Protein AF-A0A6F9DNT6-F1 (afdb_monomer)

InterPro domains:
  IPR001841 Zinc finger, RING-type [PF13923] (117-155)
  IPR001841 Zinc finger, RING-type [PS50089] (117-155)
  IPR001841 Zinc finger, RING-type [SM00184] (117-155)
  IPR013083 Zinc finger, RING/FYVE/PHD-type [G3DSA:3.30.40.10] (101-204)
  IPR017907 Zinc finger, RING-type, conserved site [PS00518] (133-142)

Foldseek 3Di:
DDPVLLVLLLVQQVVPADDAPDKDWAWLVRSVLSSVVSCCVVDPPDPDDDDSVNSVVSCVVSCVVVVWDWDDDPPIIITIHHDDDDDDDDDDDDDDDDDDDPPPDDDVVVCLVVQAAPQVRHGAFQWKAQQVPRDTHHQLRVVVVVVPDQADPPPRHRSDDPCSVVRIDGDPPSVVVNCVVPVVVVVVLVVVVVVVVVVCVVVVNPPPVPRPDGFDKAKAFEAEPADDDQFDHADTQPDRIDIDTQQDFLLNVQVVVQVRRVVVVDHADPQKGKFKAQPNHTDDRNDGNVNCVVVVSQPDDDPRYRYIYITMHGPVPD

Organism: NCBI:txid59560

Structure (mmCIF, N/CA/C/O backbone):
data_AF-A0A6F9DNT6-F1
#
_entry.id   AF-A0A6F9DNT6-F1
#
loop_
_atom_site.group_PDB
_atom_site.id
_atom_site.type_symbol
_atom_site.label_atom_id
_atom_site.label_alt_id
_atom_site.label_comp_id
_atom_site.label_asym_id
_atom_site.label_entity_id
_atom_site.label_seq_id
_atom_site.pdbx_PDB_ins_code
_atom_site.Cartn_x
_atom_site.Cartn_y
_atom_site.Cartn_z
_atom_site.occupancy
_atom_site.B_iso_or_equiv
_atom_site.auth_seq_id
_atom_site.auth_comp_id
_atom_site.auth_asym_id
_atom_site.auth_atom_id
_atom_site.pdbx_PDB_model_num
ATOM 1 N N . MET A 1 1 ? -18.305 -3.283 39.096 1.00 43.66 1 MET A N 1
ATOM 2 C CA . MET A 1 1 ? -17.933 -2.422 37.951 1.00 43.66 1 MET A CA 1
ATOM 3 C C . MET A 1 1 ? -18.583 -1.065 38.160 1.00 43.66 1 MET A C 1
ATOM 5 O O . MET A 1 1 ? -19.709 -1.038 38.643 1.00 43.66 1 MET A O 1
ATOM 9 N N . SER A 1 2 ? -17.823 0.021 38.002 1.00 52.28 2 SER A N 1
ATOM 10 C CA . SER A 1 2 ? -18.042 1.279 38.733 1.00 52.28 2 SER A CA 1
ATOM 11 C C . SER A 1 2 ? -19.284 2.051 38.277 1.00 52.28 2 SER A C 1
ATOM 13 O O . SER A 1 2 ? -19.563 2.147 37.083 1.00 52.28 2 SER A O 1
ATOM 15 N N . SER A 1 3 ? -20.004 2.655 39.231 1.00 57.50 3 SER A N 1
ATOM 16 C CA . SER A 1 3 ? -21.119 3.574 38.945 1.00 57.50 3 SER A CA 1
ATOM 17 C C . SER A 1 3 ? -20.703 4.724 38.021 1.00 57.50 3 SER A C 1
ATOM 19 O O . SER A 1 3 ? -21.526 5.218 37.264 1.00 57.50 3 SER A O 1
ATOM 21 N N . ALA A 1 4 ? -19.411 5.072 38.009 1.00 60.56 4 ALA A N 1
ATOM 22 C CA . ALA A 1 4 ? -18.831 6.097 37.153 1.00 60.56 4 ALA A CA 1
ATOM 23 C C . ALA A 1 4 ? -19.026 5.838 35.647 1.00 60.56 4 ALA A C 1
ATOM 25 O O . ALA A 1 4 ? -19.264 6.786 34.909 1.00 60.56 4 ALA A O 1
ATOM 26 N N . VAL A 1 5 ? -18.962 4.582 35.178 1.00 59.31 5 VAL A N 1
ATOM 27 C CA . VAL A 1 5 ? -19.126 4.270 33.740 1.00 59.31 5 VAL A CA 1
ATOM 28 C C . VAL A 1 5 ? -20.582 4.435 33.299 1.00 59.31 5 VAL A C 1
ATOM 30 O O . VAL A 1 5 ? -20.836 4.945 32.211 1.00 59.31 5 VAL A O 1
ATOM 33 N N . LEU A 1 6 ? -21.536 4.072 34.165 1.00 58.97 6 LEU A N 1
ATOM 34 C CA . LEU A 1 6 ? -22.967 4.277 33.919 1.00 58.97 6 LEU A CA 1
ATOM 35 C C . LEU A 1 6 ? -23.311 5.769 33.843 1.00 58.97 6 LEU A C 1
ATOM 37 O O . LEU A 1 6 ? -24.008 6.181 32.920 1.00 58.97 6 LEU A O 1
ATOM 41 N N . THR A 1 7 ? -22.763 6.580 34.753 1.00 64.81 7 THR A N 1
ATOM 42 C CA . THR A 1 7 ? -22.951 8.038 34.729 1.00 64.81 7 THR A CA 1
ATOM 43 C C . THR A 1 7 ? -22.361 8.658 33.459 1.00 64.81 7 THR A C 1
ATOM 45 O O . THR A 1 7 ? -23.005 9.501 32.841 1.00 64.81 7 THR A O 1
ATOM 48 N N . SER A 1 8 ? -21.184 8.202 33.010 1.00 69.88 8 SER A N 1
ATOM 49 C CA . SER A 1 8 ? -20.583 8.672 31.754 1.00 69.88 8 SER A CA 1
ATOM 50 C C . SER A 1 8 ? -21.381 8.264 30.513 1.00 69.88 8 SER A C 1
ATOM 52 O O . SER A 1 8 ? -21.436 9.041 29.564 1.00 69.88 8 SER A O 1
ATOM 54 N N . LEU A 1 9 ? -22.003 7.078 30.500 1.00 71.81 9 LEU A N 1
ATOM 55 C CA . LEU A 1 9 ? -22.843 6.623 29.385 1.00 71.81 9 LEU A CA 1
ATOM 56 C C . LEU A 1 9 ? -24.143 7.420 29.289 1.00 71.81 9 LEU A C 1
ATOM 58 O O . LEU A 1 9 ? -24.531 7.828 28.199 1.00 71.81 9 LEU A O 1
ATOM 62 N N . GLU A 1 10 ? -24.793 7.683 30.418 1.00 73.06 10 GLU A N 1
ATOM 63 C CA . GLU A 1 10 ? -25.983 8.532 30.463 1.00 73.06 10 GLU A CA 1
ATOM 64 C C . GLU A 1 10 ? -25.667 9.965 30.002 1.00 73.06 10 GLU A C 1
ATOM 66 O O . GLU A 1 10 ? -26.406 10.553 29.214 1.00 73.06 10 GLU A O 1
ATOM 71 N N . GLU A 1 11 ? -24.534 10.515 30.444 1.00 72.38 11 GLU A N 1
ATOM 72 C CA . GLU A 1 11 ? -24.074 11.846 30.049 1.00 72.38 11 GLU A CA 1
ATOM 73 C C . GLU A 1 11 ? -23.711 11.921 28.557 1.00 72.38 11 GLU A C 1
ATOM 75 O O . GLU A 1 11 ? -24.075 12.881 27.875 1.00 72.38 11 GLU A O 1
ATOM 80 N N . PHE A 1 12 ? -23.060 10.878 28.032 1.00 76.50 12 PHE A N 1
ATOM 81 C CA . PHE A 1 12 ? -22.806 10.723 26.604 1.00 76.50 12 PHE A CA 1
ATOM 82 C C . PHE A 1 12 ? -24.107 10.697 25.809 1.00 76.50 12 PHE A C 1
ATOM 84 O O . PHE A 1 12 ? -24.250 11.481 24.883 1.00 76.50 12 PHE A O 1
ATOM 91 N N . LEU A 1 13 ? -25.073 9.852 26.176 1.00 69.88 13 LEU A N 1
ATOM 92 C CA . LEU A 1 13 ? -26.331 9.720 25.434 1.00 69.88 13 LEU A CA 1
ATOM 93 C C . LEU A 1 13 ? -27.164 11.009 25.465 1.00 69.88 13 LEU A C 1
ATOM 95 O O . LEU A 1 13 ? -27.845 11.311 24.491 1.00 69.88 13 LEU A O 1
ATOM 99 N N . LYS A 1 14 ? -27.067 11.805 26.539 1.00 67.94 14 LYS A N 1
ATOM 100 C CA . LYS A 1 14 ? -27.687 13.140 26.615 1.00 67.94 14 LYS A CA 1
ATOM 101 C C . LYS A 1 14 ? -26.998 14.182 25.725 1.00 67.94 14 LYS A C 1
ATOM 103 O O . LYS A 1 14 ? -27.659 15.116 25.283 1.00 67.94 14 LYS A O 1
ATOM 108 N N . ARG A 1 15 ? -25.687 14.058 25.474 1.00 64.62 15 ARG A N 1
ATOM 109 C CA . ARG A 1 15 ? -24.915 14.979 24.609 1.00 64.62 15 ARG A CA 1
ATOM 110 C C . ARG A 1 15 ? -24.855 14.546 23.150 1.00 64.62 15 ARG A C 1
ATOM 112 O O . ARG A 1 15 ? -24.756 15.396 22.269 1.00 64.62 15 ARG A O 1
ATOM 119 N N . TYR A 1 16 ? -24.900 13.245 22.897 1.00 62.41 16 TYR A N 1
ATOM 120 C CA . TYR A 1 16 ? -24.825 12.635 21.579 1.00 62.41 16 TYR A CA 1
ATOM 121 C C . TYR A 1 16 ? -26.161 12.822 20.852 1.00 62.41 16 TYR A C 1
ATOM 123 O O . TYR A 1 16 ? -27.006 11.933 20.804 1.00 62.41 16 TYR A O 1
ATOM 131 N N . THR A 1 17 ? -26.365 14.032 20.332 1.00 54.97 17 THR A N 1
ATOM 132 C CA . THR A 1 17 ? -27.560 14.449 19.587 1.00 54.97 17 THR A CA 1
ATOM 133 C C . THR A 1 17 ? -27.149 15.088 18.257 1.00 54.97 17 THR A C 1
ATOM 135 O O . THR A 1 17 ? -26.074 15.678 18.146 1.00 54.97 17 THR A O 1
ATOM 138 N N . ILE A 1 18 ? -27.973 14.899 17.223 1.00 50.47 18 ILE A N 1
ATOM 139 C CA . ILE A 1 18 ? -27.768 15.391 15.846 1.00 50.47 18 ILE A CA 1
ATOM 140 C C . ILE A 1 18 ? -28.653 16.637 15.630 1.00 50.47 18 ILE A C 1
ATOM 142 O O . ILE A 1 18 ? -29.694 16.733 16.284 1.00 50.47 18 ILE A O 1
ATOM 146 N N . PRO A 1 19 ? -28.274 17.588 14.748 1.00 42.50 19 PRO A N 1
ATOM 147 C CA . PRO A 1 19 ? -29.109 18.727 14.341 1.00 42.50 19 PRO A CA 1
ATOM 148 C C . PRO A 1 19 ? -30.571 18.378 13.983 1.00 42.50 19 PRO A C 1
ATOM 150 O O . PRO A 1 19 ? -30.852 17.310 13.443 1.00 42.50 19 PRO A O 1
ATOM 153 N N . SER A 1 20 ? -31.481 19.321 14.279 1.00 43.81 20 SER A N 1
ATOM 154 C CA . SER A 1 20 ? -32.939 19.168 14.493 1.00 43.81 20 SER A CA 1
ATOM 155 C C . SER A 1 20 ? -33.786 18.603 13.354 1.00 43.81 20 SER A C 1
ATOM 157 O O . SER A 1 20 ? -34.957 18.300 13.575 1.00 43.81 20 SER A O 1
ATOM 159 N N . ASP A 1 21 ? -33.235 18.470 12.154 1.00 48.41 21 ASP A N 1
ATOM 160 C CA . ASP A 1 21 ? -34.036 18.217 10.954 1.00 48.41 21 ASP A CA 1
ATOM 161 C C . ASP A 1 21 ? -34.019 16.740 10.537 1.00 48.41 21 ASP A C 1
ATOM 163 O O . ASP A 1 21 ? -34.680 16.350 9.573 1.00 48.41 21 ASP A O 1
ATOM 167 N N . GLU A 1 22 ? -33.286 15.893 11.269 1.00 48.12 22 GLU A N 1
ATOM 168 C CA . GLU A 1 22 ? -33.096 14.493 10.910 1.00 48.12 22 GLU A CA 1
ATOM 169 C C . GLU A 1 22 ? -33.283 13.533 12.083 1.00 48.12 22 GLU A C 1
ATOM 171 O O . GLU A 1 22 ? -32.553 13.538 13.073 1.00 48.12 22 GLU A O 1
ATOM 176 N N . VAL A 1 23 ? -34.222 12.608 11.902 1.00 50.38 23 VAL A N 1
ATOM 177 C CA . VAL A 1 23 ? -34.379 11.440 12.765 1.00 50.38 23 VAL A CA 1
ATOM 178 C C . VAL A 1 23 ? -33.401 10.364 12.310 1.00 50.38 23 VAL A C 1
ATOM 180 O O . VAL A 1 23 ? -33.562 9.798 11.225 1.00 50.38 23 VAL A O 1
ATOM 183 N N . ARG A 1 24 ? -32.390 10.048 13.127 1.00 56.94 24 ARG A N 1
ATOM 184 C CA . ARG A 1 24 ? -31.424 8.982 12.815 1.00 56.94 24 ARG A CA 1
ATOM 185 C C . ARG A 1 24 ? -31.459 7.848 13.831 1.00 56.94 24 ARG A C 1
ATOM 187 O O . ARG A 1 24 ? -31.571 8.049 15.036 1.00 56.94 24 ARG A O 1
ATOM 194 N N . PHE A 1 25 ? -31.331 6.637 13.299 1.00 59.50 25 PHE A N 1
ATOM 195 C CA . PHE A 1 25 ? -31.357 5.381 14.036 1.00 59.50 25 PHE A CA 1
ATOM 196 C C . PHE A 1 25 ? -29.954 4.774 14.070 1.00 59.50 25 PHE A C 1
ATOM 198 O O . PHE A 1 25 ? -29.386 4.462 13.024 1.00 59.50 25 PHE A O 1
ATOM 205 N N . PHE A 1 26 ? -29.406 4.541 15.261 1.00 63.75 26 PHE A N 1
ATOM 206 C CA . PHE A 1 26 ? -28.055 3.995 15.419 1.00 63.75 26 PHE A CA 1
ATOM 207 C C . PHE A 1 26 ? -28.061 2.570 15.941 1.00 63.75 26 PHE A C 1
ATOM 209 O O . PHE A 1 26 ? -28.792 2.247 16.874 1.00 63.75 26 PHE A O 1
ATOM 216 N N . SER A 1 27 ? -27.208 1.713 15.377 1.00 64.62 27 SER A N 1
ATOM 217 C CA . SER A 1 27 ? -27.006 0.363 15.910 1.00 64.62 27 SER A CA 1
ATOM 218 C C . SER A 1 27 ? -26.118 0.376 17.161 1.00 64.62 27 SER A C 1
ATOM 220 O O . SER A 1 27 ? -25.324 1.294 17.371 1.00 64.62 27 SER A O 1
ATOM 222 N N . ARG A 1 28 ? -26.187 -0.694 17.964 1.00 65.12 28 ARG A N 1
ATOM 223 C CA . ARG A 1 28 ? -25.373 -0.873 19.186 1.00 65.12 28 ARG A CA 1
ATOM 224 C C . ARG A 1 28 ? -23.876 -0.632 18.958 1.00 65.12 28 ARG A C 1
ATOM 226 O O . ARG A 1 28 ? -23.227 0.004 19.778 1.00 65.12 28 ARG A O 1
ATOM 233 N N . SER A 1 29 ? -23.334 -1.101 17.835 1.00 52.78 29 SER A N 1
ATOM 234 C CA . SER A 1 29 ? -21.919 -0.925 17.487 1.00 52.78 29 SER A CA 1
ATOM 235 C C . SER A 1 29 ? -21.551 0.533 17.208 1.00 52.78 29 SER A C 1
ATOM 237 O O . SER A 1 29 ? -20.475 0.959 17.610 1.00 52.78 29 SER A O 1
ATOM 239 N N . HIS A 1 30 ? -22.442 1.315 16.589 1.00 58.84 30 HIS A N 1
ATOM 240 C CA . HIS A 1 30 ? -22.208 2.747 16.361 1.00 58.84 30 HIS A CA 1
ATOM 241 C C . HIS A 1 30 ? -22.145 3.513 17.681 1.00 58.84 30 HIS A C 1
ATOM 243 O O . HIS A 1 30 ? -21.205 4.269 17.912 1.00 58.84 30 HIS A O 1
ATOM 249 N N . ILE A 1 31 ? -23.107 3.254 18.569 1.00 66.25 31 ILE A N 1
ATOM 250 C CA . ILE A 1 31 ? -23.174 3.899 19.883 1.00 66.25 31 ILE A CA 1
ATOM 251 C C . ILE A 1 31 ? -21.955 3.497 20.724 1.00 66.25 31 ILE A C 1
ATOM 253 O O . ILE A 1 31 ? -21.391 4.337 21.413 1.00 66.25 31 ILE A O 1
ATOM 257 N N . PHE A 1 32 ? -21.484 2.249 20.614 1.00 61.47 32 PHE A N 1
ATOM 258 C CA . PHE A 1 32 ? -20.264 1.799 21.291 1.00 61.47 32 PHE A CA 1
ATOM 259 C C . PHE A 1 32 ? -19.018 2.553 20.826 1.00 61.47 32 PHE A C 1
ATOM 261 O O . PHE A 1 32 ? -18.237 3.018 21.653 1.00 61.47 32 PHE A O 1
ATOM 268 N N . ILE A 1 33 ? -18.834 2.689 19.510 1.00 60.72 33 ILE A N 1
ATOM 269 C CA . ILE A 1 33 ? -17.686 3.397 18.927 1.00 60.72 33 ILE A CA 1
ATOM 270 C C . ILE A 1 33 ? -17.705 4.868 19.354 1.00 60.72 33 ILE A C 1
ATOM 272 O O . ILE A 1 33 ? -16.699 5.381 19.841 1.00 60.72 33 ILE A O 1
ATOM 276 N N . ALA A 1 34 ? -18.861 5.520 19.240 1.00 59.53 34 ALA A N 1
ATOM 277 C CA . ALA A 1 34 ? -19.024 6.914 19.628 1.00 59.53 34 ALA A CA 1
ATOM 278 C C . ALA A 1 34 ? -18.835 7.133 21.139 1.00 59.53 34 ALA A C 1
ATOM 280 O O . ALA A 1 34 ? -18.174 8.086 21.546 1.00 59.53 34 ALA A O 1
ATOM 281 N N . PHE A 1 35 ? -19.327 6.214 21.975 1.00 68.69 35 PHE A N 1
ATOM 282 C CA . PHE A 1 35 ? -19.128 6.283 23.420 1.00 68.69 35 PHE A CA 1
ATOM 283 C C . PHE A 1 35 ? -17.655 6.121 23.809 1.00 68.69 35 PHE A C 1
ATOM 285 O O . PHE A 1 35 ? -17.163 6.809 24.703 1.00 68.69 35 PHE A O 1
ATOM 292 N N . ARG A 1 36 ? -16.916 5.243 23.120 1.00 66.19 36 ARG A N 1
ATOM 293 C CA . ARG A 1 36 ? -15.475 5.091 23.355 1.00 66.19 36 ARG A CA 1
ATOM 294 C C . ARG A 1 36 ? -14.688 6.343 22.984 1.00 66.19 36 ARG A C 1
ATOM 296 O O . ARG A 1 36 ? -13.788 6.695 23.738 1.00 66.19 36 ARG A O 1
ATOM 303 N N . ALA A 1 37 ? -15.049 7.011 21.889 1.00 59.44 37 ALA A N 1
ATOM 304 C CA . ALA A 1 37 ? -14.459 8.296 21.512 1.00 59.44 37 ALA A CA 1
ATOM 305 C C . ALA A 1 37 ? -14.764 9.396 22.551 1.00 59.44 37 ALA A C 1
ATOM 307 O O . ALA A 1 37 ? -13.880 10.148 22.948 1.00 59.44 37 ALA A O 1
ATOM 308 N N . TYR A 1 38 ? -15.990 9.434 23.081 1.00 67.00 38 TYR A N 1
ATOM 309 C CA . TYR A 1 38 ? -16.352 10.356 24.163 1.00 67.00 38 TYR A CA 1
ATOM 310 C C . TYR A 1 38 ? -15.533 10.120 25.440 1.00 67.00 38 TYR A C 1
ATOM 312 O O . TYR A 1 38 ? -15.050 11.064 26.061 1.00 67.00 38 TYR A O 1
ATOM 320 N N . LEU A 1 39 ? -15.340 8.858 25.836 1.00 64.44 39 LEU A N 1
ATOM 321 C CA . LEU A 1 39 ? -14.555 8.531 27.028 1.00 64.44 39 LEU A CA 1
ATOM 322 C C . LEU A 1 39 ? -13.085 8.948 26.901 1.00 64.44 39 LEU A C 1
ATOM 324 O O . LEU A 1 39 ? -12.498 9.359 27.901 1.00 64.44 39 LEU A O 1
ATOM 328 N N . THR A 1 40 ? -12.501 8.866 25.700 1.00 63.12 40 THR A N 1
ATOM 329 C CA . THR A 1 40 ? -11.125 9.327 25.462 1.00 63.12 40 THR A CA 1
ATOM 330 C C . THR A 1 40 ? -10.980 10.844 25.569 1.00 63.12 40 THR A C 1
ATOM 332 O O . THR A 1 40 ? -9.949 11.299 26.056 1.00 63.12 40 THR A O 1
ATOM 335 N N . ASP A 1 41 ? -12.014 11.607 25.205 1.00 60.09 41 ASP A N 1
ATOM 336 C CA . ASP A 1 41 ? -12.003 13.073 25.298 1.00 60.09 41 ASP A CA 1
ATOM 337 C C . ASP A 1 41 ? -12.262 13.582 26.722 1.00 60.09 41 ASP A C 1
ATOM 339 O O . ASP A 1 41 ? -11.640 14.545 27.167 1.00 60.09 41 ASP A O 1
ATOM 343 N N . VAL A 1 42 ? -13.169 12.942 27.468 1.00 60.97 42 VAL A N 1
ATOM 344 C CA . VAL A 1 42 ? -13.558 13.400 28.817 1.00 60.97 42 VAL A CA 1
ATOM 345 C C . VAL A 1 42 ? -12.576 12.939 29.897 1.00 60.97 42 VAL A C 1
ATOM 347 O O . VAL A 1 42 ? -12.449 13.586 30.938 1.00 60.97 42 VAL A O 1
ATOM 350 N N . LYS A 1 43 ? -11.867 11.828 29.672 1.00 63.19 43 LYS A N 1
ATOM 351 C CA . LYS A 1 43 ? -10.900 11.258 30.620 1.00 63.19 43 LYS A CA 1
ATOM 352 C C . LYS A 1 43 ? -9.560 10.971 29.942 1.00 63.19 43 LYS A C 1
ATOM 354 O O . LYS A 1 43 ? -9.155 9.805 29.846 1.00 63.19 43 LYS A O 1
ATOM 359 N N . PRO A 1 44 ? -8.844 12.012 29.488 1.00 47.97 44 PRO A N 1
ATOM 360 C CA . PRO A 1 44 ? -7.498 11.826 28.977 1.00 47.97 44 PRO A CA 1
ATOM 361 C C . PRO A 1 44 ? -6.649 11.161 30.072 1.00 47.97 44 PRO A C 1
ATOM 363 O O . PRO A 1 44 ? -6.654 11.593 31.222 1.00 47.97 44 PRO A O 1
ATOM 366 N N . HIS A 1 45 ? -5.948 10.083 29.708 1.00 44.12 45 HIS A N 1
ATOM 367 C CA . HIS A 1 45 ? -5.041 9.279 30.551 1.00 44.12 45 HIS A CA 1
ATOM 368 C C . HIS A 1 45 ? -5.642 8.151 31.416 1.00 44.12 45 HIS A C 1
ATOM 370 O O . HIS A 1 45 ? -4.869 7.386 31.996 1.00 44.12 45 HIS A O 1
ATOM 376 N N . GLU A 1 46 ? -6.963 7.953 31.462 1.00 47.19 46 GLU A N 1
ATOM 377 C CA . GLU A 1 46 ? -7.562 6.789 32.138 1.00 47.19 46 GLU A CA 1
ATOM 378 C C . GLU A 1 46 ? -7.882 5.688 31.106 1.00 47.19 46 GLU A C 1
ATOM 380 O O . GLU A 1 46 ? -8.685 5.888 30.196 1.00 47.19 46 GLU A O 1
ATOM 385 N N . ILE A 1 47 ? -7.255 4.505 31.210 1.00 47.09 47 ILE A N 1
ATOM 386 C CA . ILE A 1 47 ? -7.559 3.375 30.310 1.00 47.09 47 ILE A CA 1
ATOM 387 C C . ILE A 1 47 ? -8.906 2.768 30.723 1.00 47.09 47 ILE A C 1
ATOM 389 O O . ILE A 1 47 ? -8.972 1.783 31.461 1.00 47.09 47 ILE A O 1
ATOM 393 N N . VAL A 1 48 ? -10.001 3.348 30.233 1.00 50.50 48 VAL A N 1
ATOM 394 C CA . VAL A 1 48 ? -11.342 2.791 30.428 1.00 50.50 48 VAL A CA 1
ATOM 395 C C . VAL A 1 48 ? -11.533 1.635 29.444 1.00 50.50 48 VAL A C 1
ATOM 397 O O . VAL A 1 48 ? -11.875 1.822 28.276 1.00 50.50 48 VAL A O 1
ATOM 400 N N . THR A 1 49 ? -11.267 0.413 29.908 1.00 51.06 49 THR A N 1
ATOM 401 C CA . THR A 1 49 ? -11.610 -0.806 29.165 1.00 51.06 49 THR A CA 1
ATOM 402 C C . THR A 1 49 ? -13.035 -1.225 29.511 1.00 51.06 49 THR A C 1
ATOM 404 O O . THR A 1 49 ? -13.360 -1.499 30.663 1.00 51.06 49 THR A O 1
ATOM 407 N N . MET A 1 50 ? -13.902 -1.257 28.503 1.00 61.38 50 MET A N 1
ATOM 408 C CA . MET A 1 50 ? -15.208 -1.900 28.587 1.00 61.38 50 MET A CA 1
ATOM 409 C C . MET A 1 50 ? -15.385 -2.758 27.342 1.00 61.38 50 MET A C 1
ATOM 411 O O . MET A 1 50 ? -15.167 -2.292 26.221 1.00 61.38 50 MET A O 1
ATOM 415 N N . ASP A 1 51 ? -15.726 -4.023 27.547 1.00 62.97 51 ASP A N 1
ATOM 416 C CA . ASP A 1 51 ? -16.024 -4.950 26.468 1.00 62.97 51 ASP A CA 1
ATOM 417 C C . ASP A 1 51 ? -17.422 -4.683 25.881 1.00 62.97 51 ASP A C 1
ATOM 419 O O . ASP A 1 51 ? -18.286 -4.041 26.488 1.00 62.97 51 ASP A O 1
ATOM 423 N N . PHE A 1 52 ? -17.634 -5.154 24.654 1.00 56.91 52 PHE A N 1
ATOM 424 C CA . PHE A 1 52 ? -18.855 -4.890 23.893 1.00 56.91 52 PHE A CA 1
ATOM 425 C C . PHE A 1 52 ? -20.110 -5.523 24.520 1.00 56.91 52 PHE A C 1
ATOM 427 O O . PHE A 1 52 ? -21.220 -5.008 24.353 1.00 56.91 52 PHE A O 1
ATOM 434 N N . GLU A 1 53 ? -19.952 -6.627 25.249 1.00 67.25 53 GLU A N 1
ATOM 435 C CA . GLU A 1 53 ? -21.051 -7.380 25.851 1.00 67.25 53 GLU A CA 1
ATOM 436 C C . GLU A 1 53 ? -21.569 -6.662 27.106 1.00 67.25 53 GLU A C 1
ATOM 438 O O . GLU A 1 53 ? -22.767 -6.380 27.220 1.00 67.25 53 GLU A O 1
ATOM 443 N N . THR A 1 54 ? -20.649 -6.215 27.965 1.00 68.50 54 THR A N 1
ATOM 444 C CA . THR A 1 54 ? -20.921 -5.347 29.116 1.00 68.50 54 THR A CA 1
ATOM 445 C C . THR A 1 54 ? -21.542 -4.018 28.683 1.00 68.50 54 THR A C 1
ATOM 447 O O . THR A 1 54 ? -22.543 -3.590 29.263 1.00 68.50 54 THR A O 1
ATOM 450 N N . PHE A 1 55 ? -21.019 -3.386 27.625 1.00 74.31 55 PHE A N 1
ATOM 451 C CA . PHE A 1 55 ? -21.610 -2.165 27.068 1.00 74.31 55 PHE A CA 1
ATOM 452 C C . PHE A 1 55 ? -23.043 -2.386 26.578 1.00 74.31 55 PHE A C 1
ATOM 454 O O . PHE A 1 55 ? -23.918 -1.562 26.830 1.00 74.31 55 PHE A O 1
ATOM 461 N N . THR A 1 56 ? -23.302 -3.505 25.898 1.00 70.38 56 THR A N 1
ATOM 462 C CA . THR A 1 56 ? -24.631 -3.814 25.357 1.00 70.38 56 THR A CA 1
ATOM 463 C C . THR A 1 56 ? -25.678 -3.912 26.468 1.00 70.38 56 THR A C 1
ATOM 465 O O . THR A 1 56 ? -26.779 -3.380 26.322 1.00 70.38 56 THR A O 1
ATOM 468 N N . LEU A 1 57 ? -25.337 -4.552 27.590 1.00 77.19 57 LEU A N 1
ATOM 469 C CA . LEU A 1 57 ? -26.222 -4.646 28.754 1.00 77.19 57 LEU A CA 1
ATOM 470 C C . LEU A 1 57 ? -26.507 -3.269 29.368 1.00 77.19 57 LEU A C 1
ATOM 472 O O . LEU A 1 57 ? -27.655 -2.966 29.694 1.00 77.19 57 LEU A O 1
ATOM 476 N N . GLN A 1 58 ? -25.482 -2.422 29.491 1.00 79.12 58 GLN A N 1
ATOM 477 C CA . GLN A 1 58 ? -25.627 -1.077 30.054 1.00 79.12 58 GLN A CA 1
ATOM 478 C C . GLN A 1 58 ? -26.415 -0.138 29.141 1.00 79.12 58 GLN A C 1
ATOM 480 O O . GLN A 1 58 ? -27.284 0.580 29.624 1.00 79.12 58 GLN A O 1
ATOM 485 N N . LEU A 1 59 ? -26.166 -0.177 27.831 1.00 79.75 59 LEU A N 1
ATOM 486 C CA . LEU A 1 59 ? -26.881 0.638 26.854 1.00 79.75 59 LEU A CA 1
ATOM 487 C C . LEU A 1 59 ? -28.380 0.332 26.858 1.00 79.75 59 LEU A C 1
ATOM 489 O O . LEU A 1 59 ? -29.176 1.262 26.855 1.00 79.75 59 LEU A O 1
ATOM 493 N N . ASN A 1 60 ? -28.771 -0.946 26.901 1.00 80.50 60 ASN A N 1
ATOM 494 C CA . ASN A 1 60 ? -30.189 -1.310 26.963 1.00 80.50 60 ASN A CA 1
ATOM 495 C C . ASN A 1 60 ? -30.848 -0.764 28.237 1.00 80.50 60 ASN A C 1
ATOM 497 O O . ASN A 1 60 ? -31.928 -0.192 28.159 1.00 80.50 60 ASN A O 1
ATOM 501 N N . LYS A 1 61 ? -30.166 -0.874 29.385 1.00 81.56 61 LYS A N 1
ATOM 502 C CA . LYS A 1 61 ? -30.666 -0.361 30.665 1.00 81.56 61 LYS A CA 1
ATOM 503 C C . LYS A 1 61 ? -30.833 1.164 30.654 1.00 81.56 61 LYS A C 1
ATOM 505 O O . LYS A 1 61 ? -31.893 1.666 30.995 1.00 81.56 61 LYS A O 1
ATOM 510 N N . VAL A 1 62 ? -29.810 1.900 30.213 1.00 78.69 62 VAL A N 1
ATOM 511 C CA . VAL A 1 62 ? -29.849 3.373 30.164 1.00 78.69 62 VAL A CA 1
ATOM 512 C C . VAL A 1 62 ? -30.840 3.873 29.104 1.00 78.69 62 VAL A C 1
ATOM 514 O O . VAL A 1 62 ? -31.482 4.898 29.303 1.00 78.69 62 VAL A O 1
ATOM 517 N N . ALA A 1 63 ? -31.010 3.151 27.994 1.00 76.31 63 ALA A N 1
ATOM 518 C CA . ALA A 1 63 ? -32.011 3.481 26.981 1.00 76.31 63 ALA A CA 1
ATOM 519 C C . ALA A 1 63 ? -33.451 3.287 27.484 1.00 76.31 63 ALA A C 1
ATOM 521 O O . ALA A 1 63 ? -34.313 4.092 27.136 1.00 76.31 63 ALA A O 1
ATOM 522 N N . GLU A 1 64 ? -33.706 2.259 28.303 1.00 79.25 64 GLU A N 1
ATOM 523 C CA . GLU A 1 64 ? -34.988 2.074 28.999 1.00 79.25 64 GLU A CA 1
ATOM 524 C C . GLU A 1 64 ? -35.240 3.207 30.004 1.00 79.25 64 GLU A C 1
ATOM 526 O O . GLU A 1 64 ? -36.318 3.803 29.986 1.00 79.25 64 GLU A O 1
ATOM 531 N N . ASP A 1 65 ? -34.232 3.563 30.809 1.00 78.56 65 ASP A N 1
ATOM 532 C CA . ASP A 1 65 ? -34.320 4.644 31.801 1.00 78.56 65 ASP A CA 1
ATOM 533 C C . ASP A 1 65 ? -34.559 6.024 31.144 1.00 78.56 65 ASP A C 1
ATOM 535 O O . ASP A 1 65 ? -35.311 6.846 31.672 1.00 78.56 65 ASP A O 1
ATOM 539 N N . LEU A 1 66 ? -33.963 6.276 29.970 1.00 73.75 66 LEU A N 1
ATOM 540 C CA . LEU A 1 66 ? -34.124 7.513 29.187 1.00 73.75 66 LEU A CA 1
ATOM 541 C C . LEU A 1 66 ? -35.316 7.492 28.212 1.00 73.75 66 LEU A C 1
ATOM 543 O O . LEU A 1 66 ? -35.524 8.475 27.504 1.00 73.75 66 LEU A O 1
ATOM 547 N N . GLN A 1 67 ? -36.087 6.400 28.160 1.00 75.25 67 GLN A N 1
ATOM 548 C CA . GLN A 1 67 ? -37.218 6.214 27.238 1.00 75.25 67 GLN A CA 1
ATOM 549 C C . GLN A 1 67 ? -36.867 6.477 25.759 1.00 75.25 67 GLN A C 1
ATOM 551 O O . GLN A 1 67 ? -37.648 7.072 25.016 1.00 75.25 67 GLN A O 1
ATOM 556 N N . LEU A 1 68 ? -35.689 6.032 25.310 1.00 76.38 68 LEU A N 1
ATOM 557 C CA . LEU A 1 68 ? -35.285 6.187 23.911 1.00 76.38 68 LEU A CA 1
ATOM 558 C C . LEU A 1 68 ? -36.149 5.307 22.999 1.00 76.38 68 LEU A C 1
ATOM 560 O O . LEU A 1 68 ? -36.326 4.109 23.240 1.00 76.38 68 LEU A O 1
ATOM 564 N N . ASN A 1 69 ? -36.634 5.878 21.899 1.00 71.44 69 ASN A N 1
ATOM 565 C CA . ASN A 1 69 ? -37.338 5.109 20.883 1.00 71.44 69 ASN A CA 1
ATOM 566 C C . ASN A 1 69 ? -36.383 4.105 20.223 1.00 71.44 69 ASN A C 1
ATOM 568 O O . ASN A 1 69 ? -35.243 4.426 19.870 1.00 71.44 69 ASN A O 1
ATOM 572 N N . THR A 1 70 ? -36.857 2.873 20.022 1.00 76.19 70 THR A N 1
ATOM 573 C CA . THR A 1 70 ? -36.066 1.815 19.388 1.00 76.19 70 THR A CA 1
ATOM 574 C C . THR A 1 70 ? -36.801 1.151 18.233 1.00 76.19 70 THR A C 1
ATOM 576 O O . THR A 1 70 ? -38.008 0.917 18.278 1.00 76.19 70 THR A O 1
ATOM 579 N N . LYS A 1 71 ? -36.053 0.803 17.182 1.00 68.88 71 LYS A N 1
ATOM 580 C CA . LYS A 1 71 ? -36.555 0.072 16.012 1.00 68.88 71 LYS A CA 1
ATOM 581 C C . LYS A 1 71 ? -35.790 -1.236 15.854 1.00 68.88 71 LYS A C 1
ATOM 583 O O . LYS A 1 71 ? -34.561 -1.247 15.824 1.00 68.88 71 LYS A O 1
ATOM 588 N N . LYS A 1 72 ? -36.504 -2.357 15.736 1.00 63.00 72 LYS A N 1
ATOM 589 C CA . LYS A 1 72 ? -35.901 -3.666 15.440 1.00 63.00 72 LYS A CA 1
ATOM 590 C C . LYS A 1 72 ? -35.988 -3.953 13.943 1.00 63.00 72 LYS A C 1
ATOM 592 O O . LYS A 1 72 ? -37.073 -3.910 13.372 1.00 63.00 72 LYS A O 1
ATOM 597 N N . MET A 1 73 ? -34.856 -4.283 13.323 1.00 45.56 73 MET A N 1
ATOM 598 C CA . MET A 1 73 ? -34.802 -4.841 11.968 1.00 45.56 73 MET A CA 1
ATOM 599 C C . MET A 1 73 ? -33.984 -6.132 11.994 1.00 45.56 73 MET A C 1
ATOM 601 O O . MET A 1 73 ? -32.771 -6.121 12.209 1.00 45.56 73 MET A O 1
ATOM 605 N N . GLY A 1 74 ? -34.661 -7.269 11.819 1.00 63.06 74 GLY A N 1
ATOM 606 C CA . GLY A 1 74 ? -34.042 -8.588 11.958 1.00 63.06 74 GLY A CA 1
ATOM 607 C C . GLY A 1 74 ? -33.503 -8.822 13.375 1.00 63.06 74 GLY A C 1
ATOM 608 O O . GLY A 1 74 ? -34.238 -8.694 14.352 1.00 63.06 74 GLY A O 1
ATOM 609 N N . LYS A 1 75 ? -32.212 -9.165 13.493 1.00 50.00 75 LYS A N 1
ATOM 610 C CA . LYS A 1 75 ? -31.519 -9.376 14.784 1.00 50.00 75 LYS A CA 1
ATOM 611 C C . LYS A 1 75 ? -30.925 -8.089 15.386 1.00 50.00 75 LYS A C 1
ATOM 613 O O . LYS A 1 75 ? -30.377 -8.125 16.493 1.00 50.00 75 LYS A O 1
ATOM 618 N N . THR A 1 76 ? -31.023 -6.963 14.681 1.00 40.56 76 THR A N 1
ATOM 619 C CA . THR A 1 76 ? -30.369 -5.703 15.054 1.00 40.56 76 THR A CA 1
ATOM 620 C C . THR A 1 76 ? -31.381 -4.718 15.634 1.00 40.56 76 THR A C 1
ATOM 622 O O . THR A 1 76 ? -32.464 -4.516 15.084 1.00 40.56 76 THR A O 1
ATOM 625 N N . THR A 1 77 ? -31.014 -4.104 16.760 1.00 63.56 77 THR A N 1
ATOM 626 C CA . THR A 1 77 ? -31.801 -3.059 17.432 1.00 63.56 77 THR A CA 1
ATOM 627 C C . THR A 1 77 ? -31.147 -1.714 17.170 1.00 63.56 77 THR A C 1
ATOM 629 O O . THR A 1 77 ? -29.928 -1.597 17.338 1.00 63.56 77 THR A O 1
ATOM 632 N N . TYR A 1 78 ? -31.953 -0.731 16.789 1.00 62.97 78 TYR A N 1
ATOM 633 C CA . TYR A 1 78 ? -31.530 0.637 16.542 1.00 62.97 78 TYR A CA 1
ATOM 634 C C . TYR A 1 78 ? -32.181 1.598 17.541 1.00 62.97 78 TYR A C 1
ATOM 636 O O . TYR A 1 78 ? -33.326 1.364 17.922 1.00 62.97 78 TYR A O 1
ATOM 644 N N . PHE A 1 79 ? -31.474 2.662 17.923 1.00 74.31 79 PHE A N 1
ATOM 645 C CA . PHE A 1 79 ? -31.900 3.670 18.905 1.00 74.31 79 PHE A CA 1
ATOM 646 C C . PHE A 1 79 ? -32.009 5.053 18.243 1.00 74.31 79 PHE A C 1
ATOM 648 O O . PHE A 1 79 ? -31.145 5.404 17.436 1.00 74.31 79 PHE A O 1
ATOM 655 N N . GLU A 1 80 ? -33.067 5.798 18.560 1.00 68.06 80 GLU A N 1
ATOM 656 C CA . GLU A 1 80 ? -33.410 7.123 18.013 1.00 68.06 80 GLU A CA 1
ATOM 657 C C . GLU A 1 80 ? -32.971 8.258 18.963 1.00 68.06 80 GLU A C 1
ATOM 659 O O . GLU A 1 80 ? -33.164 8.140 20.173 1.00 68.06 80 GLU A O 1
ATOM 664 N N . PHE A 1 81 ? -32.418 9.360 18.432 1.00 65.00 81 PHE A N 1
ATOM 665 C CA . PHE A 1 81 ? -31.945 10.528 19.206 1.00 65.00 81 PHE A CA 1
ATOM 666 C C . PHE A 1 81 ? -32.412 11.861 18.572 1.00 65.00 81 PHE A C 1
ATOM 668 O O . PHE A 1 81 ? -32.396 11.970 17.349 1.00 65.00 81 PHE A O 1
ATOM 675 N N . HIS A 1 82 ? -32.774 12.873 19.387 1.00 50.75 82 HIS A N 1
ATOM 676 C CA . HIS A 1 82 ? -33.277 14.211 18.974 1.00 50.75 82 HIS A CA 1
ATOM 677 C C . HIS A 1 82 ? -32.684 15.355 19.832 1.00 50.75 82 HIS A C 1
ATOM 679 O O . HIS A 1 82 ? -32.381 15.121 21.001 1.00 50.75 82 HIS A O 1
ATOM 685 N N . MET A 1 83 ? -32.566 16.592 19.307 1.00 48.78 83 MET A N 1
ATOM 686 C CA . MET A 1 83 ? -32.142 17.789 20.074 1.00 48.78 83 MET A CA 1
ATOM 687 C C . MET A 1 83 ? -33.317 18.737 20.400 1.00 48.78 83 MET A C 1
ATOM 689 O O . MET A 1 83 ? -34.113 19.073 19.526 1.00 48.78 83 MET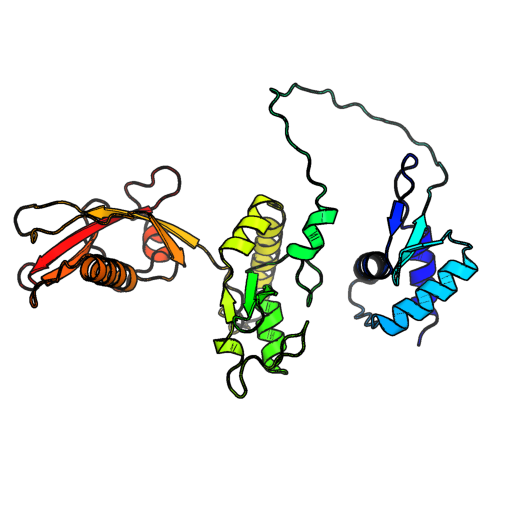 A O 1
ATOM 693 N N . ASN A 1 84 ? -33.379 19.234 21.645 1.00 39.44 84 ASN A N 1
ATOM 694 C CA . ASN A 1 84 ? -34.251 20.343 22.056 1.00 39.44 84 ASN A CA 1
ATOM 695 C C . ASN A 1 84 ? -33.545 21.693 21.811 1.00 39.44 84 ASN A C 1
ATOM 697 O O . ASN A 1 84 ? -32.469 21.941 22.354 1.00 39.44 84 ASN A O 1
ATOM 701 N N . ASN A 1 85 ? -34.163 22.564 21.006 1.00 32.41 85 ASN A N 1
ATOM 702 C CA . ASN A 1 85 ? -33.621 23.852 20.550 1.00 32.41 85 ASN A CA 1
ATOM 703 C C . ASN A 1 85 ? -33.095 24.759 21.676 1.00 32.41 85 ASN A C 1
ATOM 705 O O . ASN A 1 85 ? -33.835 25.137 22.582 1.00 32.41 85 ASN A O 1
ATOM 709 N N . THR A 1 86 ? -31.850 25.225 21.550 1.00 29.39 86 THR A N 1
ATOM 710 C CA . THR A 1 86 ? -31.389 26.477 22.172 1.00 29.39 86 THR A CA 1
ATOM 711 C C . THR A 1 86 ? -30.680 27.314 21.102 1.00 29.39 86 THR A C 1
ATOM 713 O O . THR A 1 86 ? -29.624 26.948 20.600 1.00 29.39 86 THR A O 1
ATOM 716 N N . THR A 1 87 ? -31.331 28.404 20.700 1.00 37.12 87 THR A N 1
ATOM 717 C CA . THR A 1 87 ? -30.932 29.400 19.690 1.00 37.12 87 THR A CA 1
ATOM 718 C C . THR A 1 87 ? -29.662 30.167 20.054 1.00 37.12 87 THR A C 1
ATOM 720 O O . THR A 1 87 ? -29.591 30.641 21.182 1.00 37.12 87 THR A O 1
ATOM 723 N N . LEU A 1 88 ? -28.768 30.403 19.078 1.00 26.77 88 LEU A N 1
ATOM 724 C CA . LEU A 1 88 ? -27.917 31.603 18.891 1.00 26.77 88 LEU A CA 1
ATOM 725 C C . LEU A 1 88 ? -27.408 31.640 17.416 1.00 26.77 88 LEU A C 1
ATOM 727 O O . LEU A 1 88 ? -27.409 30.599 16.763 1.00 26.77 88 LEU A O 1
ATOM 731 N N . PRO A 1 89 ? -27.078 32.822 16.853 1.00 31.08 89 PRO A N 1
ATOM 732 C CA . PRO A 1 89 ? -27.390 33.178 15.463 1.00 31.08 89 PRO A CA 1
ATOM 733 C C . PRO A 1 89 ? -26.258 32.975 14.443 1.00 31.08 89 PRO A C 1
ATOM 735 O O . PRO A 1 89 ? -25.081 32.909 14.783 1.00 31.08 89 PRO A O 1
ATOM 738 N N . ALA A 1 90 ? -26.672 32.923 13.175 1.00 30.67 90 ALA A N 1
ATOM 739 C CA . ALA A 1 90 ? -25.865 32.709 11.981 1.00 30.67 90 ALA A CA 1
ATOM 740 C C . ALA A 1 90 ? -24.973 33.903 11.599 1.00 30.67 90 ALA A C 1
ATOM 742 O O . ALA A 1 90 ? -25.401 35.056 11.672 1.00 30.67 90 ALA A O 1
ATOM 743 N N . THR A 1 91 ? -23.787 33.598 11.067 1.00 29.09 91 THR A N 1
ATOM 744 C CA . THR A 1 91 ? -23.008 34.525 10.240 1.00 29.09 91 THR A CA 1
ATOM 745 C C . THR A 1 91 ? -22.750 33.876 8.885 1.00 29.09 91 THR A C 1
ATOM 747 O O . THR A 1 91 ? -22.248 32.757 8.794 1.00 29.09 91 THR A O 1
ATOM 750 N N . GLU A 1 92 ? -23.159 34.591 7.845 1.00 34.78 92 GLU A N 1
ATOM 751 C CA . GLU A 1 92 ? -23.121 34.228 6.434 1.00 34.78 92 GLU A CA 1
ATOM 752 C C . GLU A 1 92 ? -21.685 34.169 5.893 1.00 34.78 92 GLU A C 1
ATOM 754 O O . GLU A 1 92 ? -20.888 35.076 6.136 1.00 34.78 92 GLU A O 1
ATOM 759 N N . ILE A 1 93 ? -21.378 33.152 5.082 1.00 32.09 93 ILE A N 1
ATOM 760 C CA . ILE A 1 93 ? -20.293 33.221 4.098 1.00 32.09 93 ILE A CA 1
ATOM 761 C C . ILE A 1 93 ? -20.867 32.772 2.756 1.00 32.09 93 ILE A C 1
ATOM 763 O O . ILE A 1 93 ? -21.461 31.703 2.625 1.00 32.09 93 ILE A O 1
ATOM 767 N N . THR A 1 94 ? -20.744 33.673 1.791 1.00 28.67 94 THR A N 1
ATOM 768 C CA . THR A 1 94 ? -21.327 33.654 0.457 1.00 28.67 94 THR A CA 1
ATOM 769 C C . THR A 1 94 ? -20.619 32.682 -0.489 1.00 28.67 94 THR A C 1
ATOM 771 O O . THR A 1 94 ? -19.402 32.518 -0.471 1.00 28.67 94 THR A O 1
ATOM 774 N N . ASN A 1 95 ? -21.431 32.046 -1.333 1.00 35.00 95 ASN A N 1
ATOM 775 C CA . ASN A 1 95 ? -21.069 31.033 -2.323 1.00 35.00 95 ASN A CA 1
ATOM 776 C C . ASN A 1 95 ? -20.278 31.594 -3.519 1.00 35.00 95 ASN A C 1
ATOM 778 O O . ASN A 1 95 ? -20.618 32.660 -4.033 1.00 35.00 95 ASN A O 1
ATOM 782 N N . THR A 1 96 ? -19.375 30.783 -4.080 1.00 29.08 96 THR A N 1
ATOM 783 C CA . THR A 1 96 ? -18.953 30.866 -5.492 1.00 29.08 96 THR A CA 1
ATOM 784 C C . THR A 1 96 ? -18.926 29.478 -6.156 1.00 29.08 96 THR A C 1
ATOM 786 O O . THR A 1 96 ? -18.012 28.681 -5.994 1.00 29.08 96 THR A O 1
ATOM 789 N N . THR A 1 97 ? -20.022 29.226 -6.869 1.00 36.53 97 THR A N 1
ATOM 790 C CA . THR A 1 97 ? -20.262 28.482 -8.122 1.00 36.53 97 THR A CA 1
ATOM 791 C C . THR A 1 97 ? -19.312 27.358 -8.593 1.00 36.53 97 THR A C 1
ATOM 793 O O . THR A 1 97 ? -18.184 27.584 -9.020 1.00 36.53 97 THR A O 1
ATOM 796 N N . THR A 1 98 ? -19.900 26.160 -8.659 1.00 32.56 98 THR A N 1
ATOM 797 C CA . THR A 1 98 ? -19.551 24.922 -9.387 1.00 32.56 98 THR A CA 1
ATOM 798 C C . THR A 1 98 ? -19.493 25.072 -10.919 1.00 32.56 98 THR A C 1
ATOM 800 O O . THR A 1 98 ? -20.200 25.912 -11.479 1.00 32.56 98 THR A O 1
ATOM 803 N N . PRO A 1 99 ? -18.855 24.123 -11.632 1.00 40.84 99 PRO A N 1
ATOM 804 C CA . PRO A 1 99 ? -19.422 23.534 -12.837 1.00 40.84 99 PRO A CA 1
ATOM 805 C C . PRO A 1 99 ? -19.923 22.108 -12.552 1.00 40.84 99 PRO A C 1
ATOM 807 O O . PRO A 1 99 ? -19.281 21.321 -11.863 1.00 40.84 99 PRO A O 1
ATOM 810 N N . ALA A 1 100 ? -21.112 21.812 -13.070 1.00 44.12 100 ALA A N 1
ATOM 811 C CA . ALA A 1 100 ? -21.854 20.578 -12.870 1.00 44.12 100 ALA A CA 1
ATOM 812 C C . ALA A 1 100 ? -21.228 19.383 -13.614 1.00 44.12 100 ALA A C 1
ATOM 814 O O . ALA A 1 100 ? -21.233 19.331 -14.843 1.00 44.12 100 ALA A O 1
ATOM 815 N N . GLY A 1 101 ? -20.749 18.406 -12.851 1.00 40.19 101 GLY A N 1
ATOM 816 C CA . GLY A 1 101 ? -20.880 16.985 -13.158 1.00 40.19 101 GLY A CA 1
ATOM 817 C C . GLY A 1 101 ? -21.660 16.364 -12.002 1.00 40.19 101 GLY A C 1
ATOM 818 O O . GLY A 1 101 ? -21.554 16.863 -10.882 1.00 40.19 101 GLY A O 1
ATOM 819 N N . ASP A 1 102 ? -22.479 15.349 -12.259 1.00 48.00 102 ASP A N 1
ATOM 820 C CA . ASP A 1 102 ? -23.243 14.646 -11.227 1.00 48.00 102 ASP A CA 1
ATOM 821 C C . ASP A 1 102 ? -22.283 13.980 -10.220 1.00 48.00 102 ASP A C 1
ATOM 823 O O . ASP A 1 102 ? -21.905 12.819 -10.355 1.00 48.00 102 ASP A O 1
ATOM 827 N N . GLU A 1 103 ? -21.828 14.739 -9.221 1.00 52.62 103 GLU A N 1
ATOM 828 C CA . GLU A 1 103 ? -21.099 14.214 -8.074 1.00 52.62 103 GLU A CA 1
ATOM 829 C C . GLU A 1 103 ? -22.104 13.461 -7.209 1.00 52.62 103 GLU A C 1
ATOM 831 O O . GLU A 1 103 ? -22.802 14.034 -6.367 1.00 52.62 103 GLU A O 1
ATOM 836 N N . GLU A 1 104 ? -22.207 12.158 -7.448 1.00 60.03 104 GLU A N 1
ATOM 837 C CA . GLU A 1 104 ? -22.899 11.245 -6.554 1.00 60.03 104 GLU A CA 1
ATOM 838 C C . GLU A 1 104 ? -22.207 11.316 -5.184 1.00 60.03 104 GLU A C 1
ATOM 840 O O . GLU A 1 104 ? -21.111 10.796 -4.967 1.00 60.03 104 GLU A O 1
ATOM 845 N N . LYS A 1 105 ? -22.815 12.063 -4.258 1.00 59.28 105 LYS A N 1
ATOM 846 C CA . LYS A 1 105 ? -22.283 12.260 -2.910 1.00 59.28 105 LYS A CA 1
ATOM 847 C C . LYS A 1 105 ? -22.446 10.966 -2.127 1.00 59.28 105 LYS A C 1
ATOM 849 O O . LYS A 1 105 ? -23.523 10.676 -1.612 1.00 59.28 105 LYS A O 1
ATOM 854 N N . ILE A 1 106 ? -21.369 10.196 -2.021 1.00 64.12 106 ILE A N 1
ATOM 855 C CA . ILE A 1 106 ? -21.358 8.984 -1.206 1.00 64.12 106 ILE A CA 1
ATOM 856 C C . ILE A 1 106 ? -21.253 9.384 0.267 1.00 64.12 106 ILE A C 1
ATOM 858 O O . ILE A 1 106 ? -20.344 10.115 0.667 1.00 64.12 106 ILE A O 1
ATOM 862 N N . ASN A 1 107 ? -22.176 8.893 1.095 1.00 72.31 107 ASN A N 1
ATOM 863 C CA . ASN A 1 107 ? -22.083 9.074 2.536 1.00 72.31 107 ASN A CA 1
ATOM 864 C C . ASN A 1 107 ? -20.915 8.236 3.074 1.00 72.31 107 ASN A C 1
ATOM 866 O O . ASN A 1 107 ? -20.925 7.008 3.010 1.00 72.31 107 ASN A O 1
ATOM 870 N N . ILE A 1 108 ? -19.919 8.909 3.651 1.00 67.31 108 ILE A N 1
ATOM 871 C CA . ILE A 1 108 ? -18.730 8.285 4.251 1.00 67.31 108 ILE A CA 1
ATOM 872 C C . ILE A 1 108 ? -19.117 7.185 5.258 1.00 67.31 108 ILE A C 1
ATOM 874 O O . ILE A 1 108 ? -18.447 6.157 5.338 1.00 67.31 108 ILE A O 1
ATOM 878 N N . GLN A 1 109 ? -20.239 7.345 5.971 1.00 68.31 109 GLN A N 1
ATOM 879 C CA . GLN A 1 109 ? -20.733 6.364 6.945 1.00 68.31 109 GLN A CA 1
ATOM 880 C C . GLN A 1 109 ? -20.986 4.982 6.329 1.00 68.31 109 GLN A C 1
ATOM 882 O O . GLN A 1 109 ? -20.706 3.972 6.977 1.00 68.31 109 GLN A O 1
ATOM 887 N N . ASP A 1 110 ? -21.441 4.933 5.077 1.00 68.88 110 ASP A N 1
ATOM 888 C CA . ASP A 1 110 ? -21.750 3.682 4.382 1.00 68.88 110 ASP A CA 1
ATOM 889 C C . ASP A 1 110 ? -20.474 2.930 3.969 1.00 68.88 110 ASP A C 1
ATOM 891 O O . ASP A 1 110 ? -20.484 1.708 3.811 1.00 68.88 110 ASP A O 1
ATOM 895 N N . ILE A 1 111 ? -19.346 3.643 3.858 1.00 74.00 111 ILE A N 1
ATOM 896 C CA . ILE A 1 111 ? -18.053 3.083 3.446 1.00 74.00 111 ILE A CA 1
ATOM 897 C C . ILE A 1 111 ? -17.141 2.800 4.654 1.00 74.00 111 ILE A C 1
ATOM 899 O O . ILE A 1 111 ? -16.261 1.941 4.580 1.00 74.00 111 ILE A O 1
ATOM 903 N N . ASN A 1 112 ? -17.371 3.446 5.804 1.00 74.88 112 ASN A N 1
ATOM 904 C CA . ASN A 1 112 ? -16.555 3.294 7.019 1.00 74.88 112 ASN A CA 1
ATOM 905 C C . ASN A 1 112 ? -16.353 1.836 7.449 1.00 74.88 112 ASN A C 1
ATOM 907 O O . ASN A 1 112 ? -15.282 1.465 7.932 1.00 74.88 112 ASN A O 1
ATOM 911 N N . ILE A 1 113 ? -17.346 0.968 7.235 1.00 72.88 113 ILE A N 1
ATOM 912 C CA . ILE A 1 113 ? -17.222 -0.457 7.563 1.00 72.88 113 ILE A CA 1
ATOM 913 C C . ILE A 1 113 ? -16.043 -1.137 6.845 1.00 72.88 113 ILE A C 1
ATOM 915 O O . ILE A 1 113 ? -15.443 -2.043 7.436 1.00 72.88 113 ILE A O 1
ATOM 919 N N . PHE A 1 114 ? -15.695 -0.663 5.644 1.00 76.25 114 PHE A N 1
ATOM 920 C CA . PHE A 1 114 ? -14.615 -1.162 4.789 1.00 76.25 114 PHE A CA 1
ATOM 921 C C . PHE A 1 114 ? -13.279 -0.434 5.005 1.00 76.25 114 PHE A C 1
ATOM 923 O O . PHE A 1 114 ? -12.231 -0.992 4.699 1.00 76.25 114 PHE A O 1
ATOM 930 N N . LEU A 1 115 ? -13.301 0.790 5.543 1.00 84.44 115 LEU A N 1
ATOM 931 C CA . LEU A 1 115 ? -12.107 1.636 5.702 1.00 84.44 115 LEU A CA 1
ATOM 932 C C . LEU A 1 115 ? -11.562 1.667 7.135 1.00 84.44 115 LEU A C 1
ATOM 934 O O . LEU A 1 115 ? -10.480 2.205 7.362 1.00 84.44 115 LEU A O 1
ATOM 938 N N . CYS A 1 116 ? -12.295 1.115 8.107 1.00 83.50 116 CYS A N 1
ATOM 939 C CA . CYS A 1 116 ? -11.906 1.126 9.516 1.00 83.50 116 CYS A CA 1
ATOM 940 C C . CYS A 1 116 ? -11.284 -0.199 9.983 1.00 83.50 116 CYS A C 1
ATOM 942 O O . CYS A 1 116 ? -11.866 -1.281 9.839 1.00 83.50 116 CYS A O 1
ATOM 944 N N . CYS A 1 117 ? -10.142 -0.087 10.661 1.00 83.44 117 CYS A N 1
ATOM 945 C CA . CYS A 1 117 ? -9.438 -1.175 11.323 1.00 83.44 117 CYS A CA 1
ATOM 946 C C . CYS A 1 117 ? -10.230 -1.695 12.530 1.00 83.44 117 CYS A C 1
ATOM 948 O O . CYS A 1 117 ? -10.589 -0.935 13.427 1.00 83.44 117 CYS A O 1
ATOM 950 N N . LYS A 1 118 ? -10.448 -3.013 12.618 1.00 78.62 118 LYS A N 1
ATOM 951 C CA . LYS A 1 118 ? -11.221 -3.613 13.725 1.00 78.62 118 LYS A CA 1
ATOM 952 C C . LYS A 1 118 ? -10.458 -3.730 15.051 1.00 78.62 118 LYS A C 1
ATOM 954 O O . LYS A 1 118 ? -11.070 -4.039 16.064 1.00 78.62 118 LYS A O 1
ATOM 959 N N . LEU A 1 119 ? -9.145 -3.480 15.057 1.00 74.50 119 LEU A N 1
ATOM 960 C CA . LEU A 1 119 ? -8.317 -3.512 16.271 1.00 74.50 119 LEU A CA 1
ATOM 961 C C . LEU A 1 119 ? -8.268 -2.152 16.979 1.00 74.50 119 LEU A C 1
ATOM 963 O O . LEU A 1 119 ? -8.473 -2.091 18.187 1.00 74.50 119 LEU A O 1
ATOM 967 N N . CYS A 1 120 ? -8.017 -1.063 16.243 1.00 75.25 120 CYS A N 1
ATOM 968 C CA . CYS A 1 120 ? -7.973 0.289 16.814 1.00 75.25 120 CYS A CA 1
ATOM 969 C C . CYS A 1 120 ? -9.284 1.070 16.661 1.00 75.25 120 CYS A C 1
ATOM 971 O O . CYS A 1 120 ? -9.426 2.120 17.274 1.00 75.25 120 CYS A O 1
ATOM 973 N N . CYS A 1 121 ? -10.234 0.573 15.861 1.00 75.38 121 CYS A N 1
ATOM 974 C CA . CYS A 1 121 ? -11.492 1.249 15.518 1.00 75.38 121 CYS A CA 1
ATOM 975 C C . CYS A 1 121 ? -11.333 2.599 14.788 1.00 75.38 121 CYS A C 1
ATOM 977 O O . CYS A 1 121 ? -12.330 3.282 14.574 1.00 75.38 121 CYS A O 1
ATOM 979 N N . GLY A 1 122 ? -10.117 2.968 14.377 1.00 75.94 122 GLY A N 1
ATOM 980 C CA . GLY A 1 122 ? -9.842 4.101 13.490 1.00 75.94 122 GLY A CA 1
ATOM 981 C C . GLY A 1 122 ? -9.793 3.693 12.016 1.00 75.94 122 GLY A C 1
ATOM 982 O O . GLY A 1 122 ? -9.939 2.514 11.679 1.00 75.94 122 GLY A O 1
ATOM 983 N N . TYR A 1 123 ? -9.566 4.661 11.128 1.00 84.62 123 TYR A N 1
ATOM 984 C CA . TYR A 1 123 ? -9.304 4.391 9.711 1.00 84.62 123 TYR A CA 1
ATOM 985 C C . TYR A 1 123 ? -7.990 3.627 9.514 1.00 84.62 123 TYR A C 1
ATOM 987 O O . TYR A 1 123 ? -7.093 3.671 10.355 1.00 84.62 123 TYR A O 1
ATOM 995 N N . LEU A 1 124 ? -7.898 2.874 8.419 1.00 83.56 124 LEU A N 1
ATOM 996 C CA . LEU A 1 124 ? -6.721 2.073 8.100 1.00 83.56 124 LEU A CA 1
ATOM 997 C C . LEU A 1 124 ? -5.500 2.959 7.806 1.00 83.56 124 LEU A C 1
ATOM 999 O O . LEU A 1 124 ? -5.541 3.859 6.968 1.00 83.56 124 LEU A O 1
ATOM 1003 N N . VAL A 1 125 ? -4.397 2.640 8.480 1.00 85.81 125 VAL A N 1
ATOM 1004 C CA . VAL A 1 125 ? -3.078 3.257 8.303 1.00 85.81 125 VAL A CA 1
ATOM 1005 C C . VAL A 1 125 ? -2.092 2.142 7.988 1.00 85.81 125 VAL A C 1
ATOM 1007 O O . VAL A 1 125 ? -1.987 1.180 8.757 1.00 85.81 125 VAL A O 1
ATOM 1010 N N . ASP A 1 126 ? -1.405 2.247 6.851 1.00 86.06 126 ASP A N 1
ATOM 1011 C CA . ASP A 1 126 ? -0.643 1.146 6.251 1.00 86.06 126 ASP A CA 1
ATOM 1012 C C . ASP A 1 126 ? -1.462 -0.161 6.226 1.00 86.06 126 ASP A C 1
ATOM 1014 O O . ASP A 1 126 ? -1.124 -1.152 6.886 1.00 86.06 126 ASP A O 1
ATOM 1018 N N . ALA A 1 127 ? -2.587 -0.149 5.508 1.00 91.06 127 ALA A N 1
ATOM 1019 C CA . ALA A 1 127 ? -3.499 -1.273 5.381 1.00 91.06 127 ALA A CA 1
ATOM 1020 C C . ALA A 1 127 ? -2.714 -2.551 5.070 1.00 91.06 127 ALA A C 1
ATOM 1022 O O . ALA A 1 127 ? -1.917 -2.621 4.135 1.00 91.06 127 ALA A O 1
ATOM 1023 N N . THR A 1 128 ? -2.896 -3.553 5.919 1.00 92.00 128 THR A N 1
ATOM 1024 C CA . THR A 1 128 ? -2.202 -4.833 5.863 1.00 92.00 128 THR A CA 1
ATOM 1025 C C . THR A 1 128 ? -3.242 -5.932 5.963 1.00 92.00 128 THR A C 1
ATOM 1027 O O . THR A 1 128 ? -4.003 -5.996 6.932 1.00 92.00 128 THR A O 1
ATOM 1030 N N . THR A 1 129 ? -3.262 -6.795 4.955 1.00 93.06 129 THR A N 1
ATOM 1031 C CA . THR A 1 129 ? -4.260 -7.843 4.771 1.00 93.06 129 THR A CA 1
ATOM 1032 C C . THR A 1 129 ? -3.664 -9.211 5.090 1.00 93.06 129 THR A C 1
ATOM 1034 O O . THR A 1 129 ? -2.534 -9.532 4.708 1.00 93.06 129 THR A O 1
ATOM 1037 N N . ILE A 1 130 ? -4.430 -10.029 5.811 1.00 90.62 130 ILE A N 1
ATOM 1038 C CA . ILE A 1 130 ? -4.116 -11.443 6.030 1.00 90.62 130 ILE A CA 1
ATOM 1039 C C . ILE A 1 130 ? -4.478 -12.213 4.760 1.00 90.62 130 ILE A C 1
ATOM 1041 O O . ILE A 1 130 ? -5.642 -12.248 4.372 1.00 90.62 130 ILE A O 1
ATOM 1045 N N . THR A 1 131 ? -3.504 -12.872 4.146 1.00 92.06 131 THR A N 1
ATOM 1046 C CA . THR A 1 131 ? -3.679 -13.610 2.880 1.00 92.06 131 THR A CA 1
ATOM 1047 C C . THR A 1 131 ? -4.711 -14.736 2.963 1.00 92.06 131 THR A C 1
ATOM 1049 O O . THR A 1 131 ? -5.531 -14.866 2.064 1.00 92.06 131 THR A O 1
ATOM 1052 N N . GLU A 1 132 ? -4.744 -15.474 4.074 1.00 89.19 132 GLU A N 1
ATOM 1053 C CA . GLU A 1 132 ? -5.644 -16.624 4.265 1.00 89.19 132 GLU A CA 1
ATOM 1054 C C . GLU A 1 132 ? -7.136 -16.262 4.370 1.00 89.19 132 GLU A C 1
ATOM 1056 O O . GLU A 1 132 ? -7.997 -17.086 4.078 1.00 89.19 132 GLU A O 1
ATOM 1061 N N . CYS A 1 133 ? -7.475 -15.051 4.830 1.00 85.62 133 CYS A N 1
ATOM 1062 C CA . CYS A 1 133 ? -8.872 -14.676 5.107 1.00 85.62 133 CYS A CA 1
ATOM 1063 C C . CYS A 1 133 ? -9.291 -13.300 4.577 1.00 85.62 133 CYS A C 1
ATOM 1065 O O . CYS A 1 133 ? -10.429 -12.896 4.795 1.00 85.62 133 CYS A O 1
ATOM 1067 N N . LEU A 1 134 ? -8.381 -12.580 3.915 1.00 91.88 134 LEU A N 1
ATOM 1068 C CA . LEU A 1 134 ? -8.586 -11.265 3.298 1.00 91.88 134 LEU A CA 1
ATOM 1069 C C . LEU A 1 134 ? -9.129 -10.172 4.235 1.00 91.88 134 LEU A C 1
ATOM 1071 O O . LEU A 1 134 ? -9.698 -9.181 3.790 1.00 91.88 134 LEU A O 1
ATOM 1075 N N . HIS A 1 135 ? -8.921 -10.319 5.543 1.00 87.19 135 HIS A N 1
ATOM 1076 C CA . HIS A 1 135 ? -9.226 -9.273 6.511 1.00 87.19 135 HIS A CA 1
ATOM 1077 C C . HIS A 1 135 ? -8.067 -8.281 6.634 1.00 87.19 135 HIS A C 1
ATOM 1079 O O . HIS A 1 135 ? -6.915 -8.690 6.822 1.00 87.19 135 HIS A O 1
ATOM 1085 N N . SER A 1 136 ? -8.396 -6.990 6.594 1.00 88.94 136 SER A N 1
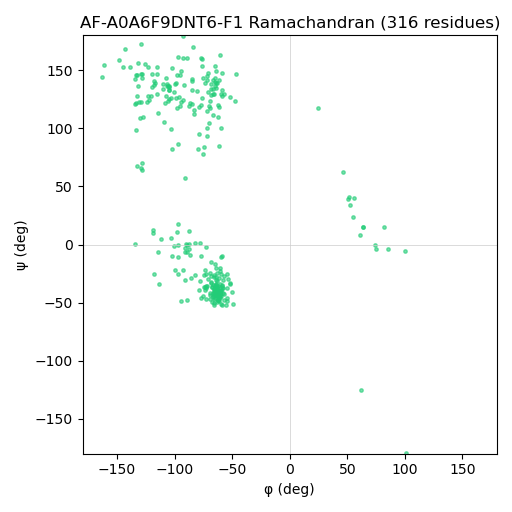ATOM 1086 C CA . SER A 1 136 ? -7.430 -5.888 6.609 1.00 88.94 136 SER A CA 1
ATOM 1087 C C . SER A 1 136 ? -7.419 -5.130 7.937 1.00 88.94 136 SER A C 1
ATOM 1089 O O . SER A 1 136 ? -8.453 -4.905 8.570 1.00 88.94 136 SER A O 1
ATOM 1091 N N . PHE A 1 137 ? -6.226 -4.709 8.350 1.00 89.69 137 PHE A N 1
ATOM 1092 C CA . PHE A 1 137 ? -5.962 -3.977 9.591 1.00 89.69 137 PHE A CA 1
ATOM 1093 C C . PHE A 1 137 ? -4.860 -2.937 9.362 1.00 89.69 137 PHE A C 1
ATOM 1095 O O . PHE A 1 137 ? -4.147 -3.006 8.364 1.00 89.69 137 PHE A O 1
ATOM 1102 N N . CYS A 1 138 ? -4.651 -2.012 10.303 1.00 88.19 138 CYS A N 1
ATOM 1103 C CA . CYS A 1 138 ? -3.430 -1.203 10.289 1.00 88.19 138 CYS A CA 1
ATOM 1104 C C . CYS A 1 138 ? -2.208 -2.104 10.522 1.00 88.19 138 CYS A C 1
ATOM 1106 O O . CYS A 1 138 ? -2.254 -2.976 11.400 1.00 88.19 138 CYS A O 1
ATOM 1108 N N . LYS A 1 139 ? -1.100 -1.858 9.811 1.00 88.06 139 LYS A N 1
ATOM 1109 C CA . LYS A 1 139 ? 0.161 -2.615 9.948 1.00 88.06 139 LYS A CA 1
ATOM 1110 C C . LYS A 1 139 ? 0.599 -2.763 11.404 1.00 88.06 139 LYS A C 1
ATOM 1112 O O . LYS A 1 139 ? 0.839 -3.873 11.876 1.00 88.06 139 LYS A O 1
ATOM 1117 N N . SER A 1 140 ? 0.650 -1.655 12.141 1.00 83.06 140 SER A N 1
ATOM 1118 C CA . SER A 1 140 ? 1.055 -1.634 13.552 1.00 83.06 140 SER A CA 1
ATOM 1119 C C . SER A 1 140 ? 0.121 -2.460 14.444 1.00 83.06 140 SER A C 1
ATOM 1121 O O . SER A 1 140 ? 0.582 -3.190 15.322 1.00 83.06 140 SER A O 1
ATOM 1123 N N . CYS A 1 141 ? -1.188 -2.397 14.188 1.00 83.62 141 CYS A N 1
ATOM 1124 C CA . CYS A 1 141 ? -2.200 -3.109 14.962 1.00 83.62 141 CYS A CA 1
ATOM 1125 C C . CYS A 1 141 ? -2.063 -4.625 14.804 1.00 83.62 141 CYS A C 1
ATOM 1127 O O . CYS A 1 141 ? -2.009 -5.344 15.803 1.00 83.62 141 CYS A O 1
ATOM 1129 N N . ILE A 1 142 ? -1.981 -5.114 13.563 1.00 88.38 142 ILE A N 1
ATOM 1130 C CA . ILE A 1 142 ? -1.928 -6.558 13.316 1.00 88.38 142 ILE A CA 1
ATOM 1131 C C . ILE A 1 142 ? -0.577 -7.165 13.697 1.00 88.38 142 ILE A C 1
ATOM 1133 O O . ILE A 1 142 ? -0.542 -8.255 14.263 1.00 88.38 142 ILE A O 1
ATOM 1137 N N . LEU A 1 143 ? 0.529 -6.440 13.491 1.00 86.88 143 LEU A N 1
ATOM 1138 C CA . LEU A 1 143 ? 1.846 -6.885 13.951 1.00 86.88 143 LEU A CA 1
ATOM 1139 C C . LEU A 1 143 ? 1.899 -7.005 15.478 1.00 86.88 143 LEU A C 1
ATOM 1141 O O . LEU A 1 143 ? 2.444 -7.981 15.984 1.00 86.88 143 LEU A O 1
ATOM 1145 N N . LYS A 1 144 ? 1.298 -6.056 16.212 1.00 83.50 144 LYS A N 1
ATOM 1146 C CA . LYS A 1 144 ? 1.198 -6.124 17.677 1.00 83.50 144 LYS A CA 1
ATOM 1147 C C . LYS A 1 144 ? 0.342 -7.307 18.135 1.00 83.50 144 LYS A C 1
ATOM 1149 O O . LYS A 1 144 ? 0.736 -8.013 19.057 1.00 83.50 144 LYS A O 1
ATOM 1154 N N . HIS A 1 145 ? -0.796 -7.554 17.485 1.00 85.31 145 HIS A N 1
ATOM 1155 C CA . HIS A 1 145 ? -1.643 -8.720 17.776 1.00 85.31 145 HIS A CA 1
ATOM 1156 C C . HIS A 1 145 ? -0.876 -10.038 17.597 1.00 85.31 145 HIS A C 1
ATOM 1158 O O . HIS A 1 145 ? -0.938 -10.917 18.458 1.00 85.31 145 HIS A O 1
ATOM 1164 N N . PHE A 1 146 ? -0.070 -10.143 16.536 1.00 87.69 146 PHE A N 1
ATOM 1165 C CA . PHE A 1 146 ? 0.724 -11.338 16.245 1.00 87.69 146 PHE A CA 1
ATOM 1166 C C . PHE A 1 146 ? 1.937 -11.586 17.144 1.00 87.69 146 PHE A C 1
ATOM 1168 O O . PHE A 1 146 ? 2.589 -12.621 17.019 1.00 87.69 146 PHE A O 1
ATOM 1175 N N . GLN A 1 147 ? 2.215 -10.694 18.096 1.00 85.25 147 GLN A N 1
ATOM 1176 C CA . GLN A 1 147 ? 3.176 -10.971 19.166 1.00 85.25 147 GLN A CA 1
ATOM 1177 C C . GLN A 1 147 ? 2.612 -11.941 20.213 1.00 85.25 147 GLN A C 1
ATOM 1179 O O . GLN A 1 147 ? 3.383 -12.624 20.881 1.00 85.25 147 GLN A O 1
ATOM 1184 N N . LEU A 1 148 ? 1.283 -11.989 20.370 1.00 84.44 148 LEU A N 1
ATOM 1185 C CA . LEU A 1 148 ? 0.603 -12.761 21.420 1.00 84.44 148 LEU A CA 1
ATOM 1186 C C . LEU A 1 148 ? -0.323 -13.850 20.866 1.00 84.44 148 LEU A C 1
ATOM 1188 O O . LEU A 1 148 ? -0.592 -14.838 21.545 1.00 84.44 148 LEU A O 1
ATOM 1192 N N . HIS A 1 149 ? -0.813 -13.679 19.641 1.00 87.50 149 HIS A N 1
ATOM 1193 C CA . HIS A 1 149 ? -1.786 -14.568 19.014 1.00 87.50 149 HIS A CA 1
ATOM 1194 C C . HIS A 1 149 ? -1.342 -14.936 17.597 1.00 87.50 149 HIS A C 1
ATOM 1196 O O . HIS A 1 149 ? -0.600 -14.203 16.962 1.00 87.50 149 HIS A O 1
ATOM 1202 N N . ASN A 1 150 ? -1.808 -16.056 17.054 1.00 88.81 150 ASN A N 1
ATOM 1203 C CA . ASN A 1 150 ? -1.497 -16.474 15.678 1.00 88.81 150 ASN A CA 1
ATOM 1204 C C . ASN A 1 150 ? -2.744 -16.583 14.785 1.00 88.81 150 ASN A C 1
ATOM 1206 O O . ASN A 1 150 ? -2.670 -17.082 13.661 1.00 88.81 150 ASN A O 1
ATOM 1210 N N . SER A 1 151 ? -3.887 -16.106 15.278 1.00 87.88 151 SER A N 1
ATOM 1211 C CA . SER A 1 151 ? -5.177 -16.156 14.601 1.00 87.88 151 SER A CA 1
ATOM 1212 C C . SER A 1 151 ? -5.710 -14.770 14.253 1.00 87.88 151 SER A C 1
ATOM 1214 O O . SER A 1 151 ? -5.400 -13.770 14.907 1.00 87.88 151 SER A O 1
ATOM 1216 N N . CYS A 1 152 ? -6.527 -14.708 13.204 1.00 85.69 152 CYS A N 1
ATOM 1217 C CA . CYS A 1 152 ? -7.200 -13.492 12.772 1.00 85.69 152 CYS A CA 1
ATOM 1218 C C . CYS A 1 152 ? -8.116 -12.942 13.888 1.00 85.69 152 CYS A C 1
ATOM 1220 O O . CYS A 1 152 ? -8.982 -13.681 14.361 1.00 85.69 152 CYS A O 1
ATOM 1222 N N . PRO A 1 153 ? -8.023 -11.643 14.244 1.00 84.12 153 PRO A N 1
ATOM 1223 C CA . PRO A 1 153 ? -8.899 -11.018 15.243 1.00 84.12 153 PRO A CA 1
ATOM 1224 C C . PRO A 1 153 ? -10.395 -11.033 14.902 1.00 84.12 153 PRO A C 1
ATOM 1226 O O . PRO A 1 153 ? -11.222 -10.871 15.792 1.00 84.12 153 PRO A O 1
ATOM 1229 N N . ILE A 1 154 ? -10.746 -11.163 13.617 1.00 78.44 154 ILE A N 1
ATOM 1230 C CA . ILE A 1 154 ? -12.136 -11.074 13.146 1.00 78.44 154 ILE A CA 1
ATOM 1231 C C . ILE A 1 154 ? -12.783 -12.456 13.054 1.00 78.44 154 ILE A C 1
ATOM 1233 O O . ILE A 1 154 ? -13.897 -12.643 13.530 1.00 78.44 154 ILE A O 1
ATOM 1237 N N . CYS A 1 155 ? -12.100 -13.419 12.432 1.00 74.31 155 CYS A N 1
ATOM 1238 C CA . CYS A 1 155 ? -12.684 -14.727 12.115 1.00 74.31 155 CYS A CA 1
ATOM 1239 C C . CYS A 1 155 ? -12.045 -15.905 12.861 1.00 74.31 155 CYS A C 1
ATOM 1241 O O . CYS A 1 155 ? -12.526 -17.026 12.738 1.00 74.31 155 CYS A O 1
ATOM 1243 N N . GLY A 1 156 ? -10.960 -15.686 13.609 1.00 82.62 156 GLY A N 1
ATOM 1244 C CA . GLY A 1 156 ? -10.295 -16.733 14.388 1.00 82.62 156 GLY A CA 1
ATOM 1245 C C . GLY A 1 156 ? -9.480 -17.745 13.574 1.00 82.62 156 GLY A C 1
ATOM 1246 O O . GLY A 1 156 ? -8.859 -18.620 14.172 1.00 82.62 156 GLY A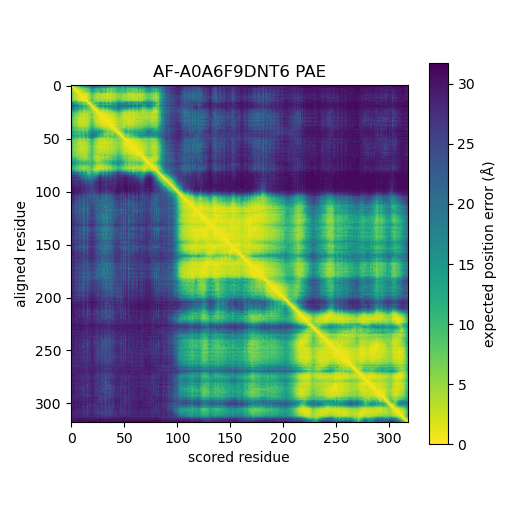 O 1
ATOM 1247 N N . VAL A 1 157 ? -9.423 -17.624 12.241 1.00 85.62 157 VAL A N 1
ATOM 1248 C CA . VAL A 1 157 ? -8.571 -18.474 11.391 1.00 85.62 157 VAL A CA 1
ATOM 1249 C C . VAL A 1 157 ? -7.111 -18.322 11.807 1.00 85.62 157 VAL A C 1
ATOM 1251 O O . VAL A 1 157 ? -6.605 -17.203 11.900 1.00 85.62 157 VAL A O 1
ATOM 1254 N N . VAL A 1 158 ? -6.436 -19.445 12.053 1.00 88.88 158 VAL A N 1
ATOM 1255 C CA . VAL A 1 158 ? -4.995 -19.479 12.323 1.00 88.88 158 VAL A CA 1
ATOM 1256 C C . VAL A 1 158 ? -4.256 -19.147 11.032 1.00 88.88 158 VAL A C 1
ATOM 1258 O O . VAL A 1 158 ? -4.394 -19.858 10.044 1.00 88.88 158 VAL A O 1
ATOM 1261 N N . VAL A 1 159 ? -3.483 -18.061 11.043 1.00 86.81 159 VAL A N 1
ATOM 1262 C CA . VAL A 1 159 ? -2.769 -17.572 9.853 1.00 86.81 159 VAL A CA 1
ATOM 1263 C C . VAL A 1 159 ? -1.555 -18.436 9.557 1.00 86.81 159 VAL A C 1
ATOM 1265 O O . VAL A 1 159 ? -1.293 -18.786 8.415 1.00 86.81 159 VAL A O 1
ATOM 1268 N N . HIS A 1 160 ? -0.801 -18.776 10.600 1.00 87.31 160 HIS A N 1
ATOM 1269 C CA . HIS A 1 160 ? 0.315 -19.703 10.514 1.00 87.31 160 HIS A CA 1
ATOM 1270 C C . HIS A 1 160 ? 0.688 -20.184 11.920 1.00 87.31 160 HIS A C 1
ATOM 1272 O O . HIS A 1 160 ? 0.669 -19.402 12.870 1.00 87.31 160 HIS A O 1
ATOM 1278 N N . ASN A 1 161 ? 1.092 -21.448 12.058 1.00 76.88 161 ASN A N 1
ATOM 1279 C CA . ASN A 1 161 ? 1.356 -22.054 13.368 1.00 76.88 161 ASN A CA 1
ATOM 1280 C C . ASN A 1 161 ? 2.546 -21.419 14.110 1.00 76.88 161 ASN A C 1
ATOM 1282 O O . ASN A 1 161 ? 2.451 -21.179 15.308 1.00 76.88 161 ASN A O 1
ATOM 1286 N N . THR A 1 162 ? 3.646 -21.126 13.408 1.00 78.25 162 THR A N 1
ATOM 1287 C CA . THR A 1 162 ? 4.887 -20.581 14.002 1.00 78.25 162 THR A CA 1
ATOM 1288 C C . THR A 1 162 ? 5.233 -19.147 13.585 1.00 78.25 162 THR A C 1
ATOM 1290 O O . THR A 1 162 ? 5.771 -18.396 14.390 1.00 78.25 162 THR A O 1
ATOM 1293 N N . THR A 1 163 ? 4.926 -18.737 12.351 1.00 82.19 163 THR A N 1
ATOM 1294 C CA . THR A 1 163 ? 5.278 -17.417 11.797 1.00 82.19 163 THR A CA 1
ATOM 1295 C C . THR A 1 163 ? 4.070 -16.686 11.190 1.00 82.19 163 THR A C 1
ATOM 1297 O O . THR A 1 163 ? 4.009 -16.512 9.970 1.00 82.19 163 THR A O 1
ATOM 1300 N N . PRO A 1 164 ? 3.102 -16.217 11.997 1.00 78.44 164 PRO A N 1
ATOM 1301 C CA . PRO A 1 164 ? 1.878 -15.564 11.506 1.00 78.44 164 PRO A CA 1
ATOM 1302 C C . PRO A 1 164 ? 2.139 -14.291 10.680 1.00 78.44 164 PRO A C 1
ATOM 1304 O O . PRO A 1 164 ? 1.369 -13.972 9.779 1.00 78.44 164 PRO A O 1
ATOM 1307 N N . VAL A 1 165 ? 3.274 -13.613 10.899 1.00 84.56 165 VAL A N 1
ATOM 1308 C CA . VAL A 1 165 ? 3.701 -12.438 10.112 1.00 84.56 165 VAL A CA 1
ATOM 1309 C C . VAL A 1 165 ? 3.919 -12.769 8.628 1.00 84.56 165 VAL A C 1
ATOM 1311 O O . VAL A 1 165 ? 3.706 -11.911 7.778 1.00 84.56 165 VAL A O 1
ATOM 1314 N N . SER A 1 166 ? 4.293 -14.007 8.289 1.00 85.94 166 SER A N 1
ATOM 1315 C CA . SER A 1 166 ? 4.507 -14.421 6.890 1.00 85.94 166 SER A CA 1
ATOM 1316 C C . SER A 1 166 ? 3.225 -14.410 6.047 1.00 85.94 166 SER A C 1
ATOM 1318 O O . SER A 1 166 ? 3.290 -14.185 4.839 1.00 85.94 166 SER A O 1
ATOM 1320 N N . GLY A 1 167 ? 2.065 -14.582 6.689 1.00 86.94 167 GLY A N 1
ATOM 1321 C CA . GLY A 1 167 ? 0.756 -14.521 6.041 1.00 86.94 167 GLY A CA 1
ATOM 1322 C C . GLY A 1 167 ? 0.219 -13.099 5.856 1.00 86.94 167 GLY A C 1
ATOM 1323 O O . GLY A 1 167 ? -0.890 -12.937 5.346 1.00 86.94 167 GLY A O 1
ATOM 1324 N N . LEU A 1 168 ? 0.968 -12.069 6.263 1.00 91.69 168 LEU A N 1
ATOM 1325 C CA . LEU A 1 168 ? 0.590 -10.667 6.092 1.00 91.69 168 LEU A CA 1
ATOM 1326 C C . LEU A 1 168 ? 1.143 -10.093 4.790 1.00 91.69 168 LEU A C 1
ATOM 1328 O O . LEU A 1 168 ? 2.313 -10.282 4.450 1.00 91.69 168 LEU A O 1
ATOM 1332 N N . LYS A 1 169 ? 0.313 -9.320 4.088 1.00 90.44 169 LYS A N 1
ATOM 1333 C CA . LYS A 1 169 ? 0.719 -8.544 2.914 1.00 90.44 169 LYS A CA 1
ATOM 1334 C C . LYS A 1 169 ? 0.210 -7.105 3.016 1.00 90.44 169 LYS A C 1
ATOM 1336 O O . LYS A 1 169 ? -0.945 -6.913 3.393 1.00 90.44 169 LYS A O 1
ATOM 1341 N N . PRO A 1 170 ? 1.033 -6.094 2.683 1.00 89.25 170 PRO A N 1
ATOM 1342 C CA . PRO A 1 170 ? 0.544 -4.731 2.517 1.00 89.25 170 PRO A CA 1
ATOM 1343 C C . PRO A 1 170 ? -0.538 -4.678 1.435 1.00 89.25 170 PRO A C 1
ATOM 1345 O O . PRO A 1 170 ? -0.353 -5.220 0.345 1.00 89.25 170 PRO A O 1
ATOM 1348 N N . ASP A 1 171 ? -1.641 -4.005 1.730 1.00 91.94 171 ASP A N 1
ATOM 1349 C CA . ASP A 1 171 ? -2.758 -3.793 0.818 1.00 91.94 171 ASP A CA 1
ATOM 1350 C C . ASP A 1 171 ? -2.695 -2.375 0.256 1.00 91.94 171 ASP A C 1
ATOM 1352 O O . ASP A 1 171 ? -3.306 -1.427 0.753 1.00 91.94 171 ASP A O 1
ATOM 1356 N N . ILE A 1 172 ? -1.866 -2.232 -0.775 1.00 87.31 172 ILE A N 1
ATOM 1357 C CA . ILE A 1 172 ? -1.558 -0.941 -1.397 1.00 87.31 172 ILE A CA 1
ATOM 1358 C C . ILE A 1 172 ? -2.826 -0.320 -1.993 1.00 87.31 172 ILE A C 1
ATOM 1360 O O . ILE A 1 172 ? -2.998 0.893 -1.946 1.00 87.31 172 ILE A O 1
ATOM 1364 N N . VAL A 1 173 ? -3.719 -1.147 -2.542 1.00 89.38 173 VAL A N 1
ATOM 1365 C CA . VAL A 1 173 ? -4.946 -0.681 -3.195 1.00 89.38 173 VAL A CA 1
ATOM 1366 C C . VAL A 1 173 ? -5.942 -0.183 -2.157 1.00 89.38 173 VAL A C 1
ATOM 1368 O O . VAL A 1 173 ? -6.479 0.912 -2.313 1.00 89.38 173 VAL A O 1
ATOM 1371 N N . LEU A 1 174 ? -6.159 -0.939 -1.078 1.00 90.75 174 LEU A N 1
ATOM 1372 C CA . LEU A 1 174 ? -7.042 -0.500 -0.003 1.00 90.75 174 LEU A CA 1
ATOM 1373 C C . LEU A 1 174 ? -6.513 0.768 0.672 1.00 90.75 174 LEU A C 1
ATOM 1375 O O . LEU A 1 174 ? -7.291 1.689 0.917 1.00 90.75 174 LEU A O 1
ATOM 1379 N N . GLN A 1 175 ? -5.201 0.860 0.913 1.00 89.31 175 GLN A N 1
ATOM 1380 C CA . GLN A 1 175 ? -4.622 2.080 1.475 1.00 89.31 175 GLN A CA 1
ATOM 1381 C C . GLN A 1 175 ? -4.801 3.281 0.537 1.00 89.31 175 GLN A C 1
ATOM 1383 O O . GLN A 1 175 ? -5.138 4.369 0.993 1.00 89.31 175 GLN A O 1
ATOM 1388 N N . ASP A 1 176 ? -4.634 3.094 -0.772 1.00 85.19 176 ASP A N 1
ATOM 1389 C CA . ASP A 1 176 ? -4.891 4.135 -1.769 1.00 85.19 176 ASP A CA 1
ATOM 1390 C C . ASP A 1 176 ? -6.346 4.613 -1.757 1.00 85.19 176 ASP A C 1
ATOM 1392 O O . ASP A 1 176 ? -6.600 5.812 -1.870 1.00 85.19 176 ASP A O 1
ATOM 1396 N N . ILE A 1 177 ? -7.300 3.687 -1.625 1.00 87.62 177 ILE A N 1
ATOM 1397 C CA . ILE A 1 177 ? -8.727 4.012 -1.519 1.00 87.62 177 ILE A CA 1
ATOM 1398 C C . ILE A 1 177 ? -8.970 4.859 -0.268 1.00 87.62 177 ILE A C 1
ATOM 1400 O O . ILE A 1 177 ? -9.579 5.923 -0.365 1.00 87.62 177 ILE A O 1
ATOM 1404 N N . VAL A 1 178 ? -8.441 4.436 0.884 1.00 86.00 178 VAL A N 1
ATOM 1405 C CA . VAL A 1 178 ? -8.547 5.187 2.145 1.00 86.00 178 VAL A CA 1
ATOM 1406 C C . VAL A 1 178 ? -7.957 6.589 1.983 1.00 86.00 178 VAL A C 1
ATOM 1408 O O . VAL A 1 178 ? -8.619 7.568 2.311 1.00 86.00 178 VAL A O 1
ATOM 1411 N N . ASN A 1 179 ? -6.756 6.706 1.413 1.00 79.81 179 ASN A N 1
ATOM 1412 C CA . ASN A 1 179 ? -6.063 7.985 1.245 1.00 79.81 179 ASN A CA 1
ATOM 1413 C C . ASN A 1 179 ? -6.800 8.942 0.298 1.00 79.81 179 ASN A C 1
ATOM 1415 O O . ASN A 1 179 ? -6.807 10.149 0.532 1.00 79.81 179 ASN A O 1
ATOM 1419 N N . LYS A 1 180 ? -7.411 8.419 -0.772 1.00 81.12 180 LYS A N 1
ATOM 1420 C CA . LYS A 1 180 ? -8.174 9.223 -1.739 1.00 81.12 180 LYS A CA 1
ATOM 1421 C C . LYS A 1 180 ? -9.511 9.689 -1.174 1.00 81.12 180 LYS A C 1
ATOM 1423 O O . LYS A 1 180 ? -9.911 10.815 -1.441 1.00 81.12 180 LYS A O 1
ATOM 1428 N N . LEU A 1 181 ? -10.193 8.836 -0.409 1.00 79.62 181 LEU A N 1
ATOM 1429 C CA . LEU A 1 181 ? -11.483 9.171 0.200 1.00 79.62 181 LEU A CA 1
ATOM 1430 C C . LEU A 1 181 ? -11.327 10.049 1.449 1.00 79.62 181 LEU A C 1
ATOM 1432 O O . LEU A 1 181 ? -12.202 10.858 1.741 1.00 79.62 181 LEU A O 1
ATOM 1436 N N . LEU A 1 182 ? -10.225 9.893 2.189 1.00 80.06 182 LEU A N 1
ATOM 1437 C CA . LEU A 1 182 ? -9.989 10.528 3.488 1.00 80.06 182 LEU A CA 1
ATOM 1438 C C . LEU A 1 182 ? -8.585 11.167 3.554 1.00 80.06 182 LEU A C 1
ATOM 1440 O O . LEU A 1 182 ? -7.739 10.734 4.342 1.00 80.06 182 LEU A O 1
ATOM 1444 N N . PRO A 1 183 ? -8.317 12.233 2.777 1.00 64.75 183 PRO A N 1
ATOM 1445 C CA . PRO A 1 183 ? -6.981 12.833 2.659 1.00 64.75 183 PRO A CA 1
ATOM 1446 C C . PRO A 1 183 ? -6.441 13.460 3.961 1.00 64.75 183 PRO A C 1
ATOM 1448 O O . PRO A 1 183 ? -5.239 13.691 4.088 1.00 64.75 183 PRO A O 1
ATOM 1451 N N . GLY A 1 184 ? -7.298 13.716 4.957 1.00 64.50 184 GLY A N 1
ATOM 1452 C CA . GLY A 1 184 ? -6.878 14.210 6.274 1.00 64.50 184 GLY A CA 1
ATOM 1453 C C . GLY A 1 184 ? -6.185 13.157 7.150 1.00 64.50 184 GLY A C 1
ATOM 1454 O O . GLY A 1 184 ? -5.360 13.516 7.988 1.00 64.50 184 GLY A O 1
ATOM 1455 N N . ILE A 1 185 ? -6.468 11.866 6.936 1.00 67.50 185 ILE A N 1
ATOM 1456 C CA . ILE A 1 185 ? -5.935 10.772 7.763 1.00 67.50 185 ILE A CA 1
ATOM 1457 C C . ILE A 1 185 ? -4.418 10.603 7.593 1.00 67.50 185 ILE A C 1
ATOM 1459 O O . ILE A 1 185 ? -3.721 10.617 8.608 1.00 67.50 185 ILE A O 1
ATOM 1463 N N . PRO A 1 186 ? -3.861 10.528 6.364 1.00 61.22 186 PRO A N 1
ATOM 1464 C CA . PRO A 1 186 ? -2.411 10.441 6.181 1.00 61.22 186 PRO A CA 1
ATOM 1465 C C . PRO A 1 186 ? -1.661 11.606 6.828 1.00 61.22 186 PRO A C 1
ATOM 1467 O O . PRO A 1 186 ? -0.642 11.396 7.480 1.00 61.22 186 PRO A O 1
ATOM 1470 N N . THR A 1 187 ? -2.185 12.825 6.678 1.00 58.81 187 THR A N 1
ATOM 1471 C CA . THR A 1 187 ? -1.582 14.053 7.216 1.00 58.81 187 THR A CA 1
ATOM 1472 C C . THR A 1 187 ? -1.518 14.036 8.743 1.00 58.81 187 THR A C 1
ATOM 1474 O O . THR A 1 187 ? -0.478 14.360 9.312 1.00 58.81 187 THR A O 1
ATOM 1477 N N . GLY A 1 188 ? -2.599 13.616 9.410 1.00 61.53 188 GLY A N 1
ATOM 1478 C CA . GLY A 1 188 ? -2.643 13.508 10.871 1.00 61.53 188 GLY A CA 1
ATOM 1479 C C . GLY A 1 188 ? -1.693 12.440 11.418 1.00 61.53 188 GLY A C 1
ATOM 1480 O O . GLY A 1 188 ? -0.957 12.694 12.366 1.00 61.53 188 GLY A O 1
ATOM 1481 N N . GLU A 1 189 ? -1.639 11.267 10.786 1.00 68.31 189 GLU A N 1
ATOM 1482 C CA . GLU A 1 189 ? -0.728 10.188 11.196 1.00 68.31 189 GLU A CA 1
ATOM 1483 C C . GLU A 1 189 ? 0.747 10.562 11.001 1.00 68.31 189 GLU A C 1
ATOM 1485 O O . GLU A 1 189 ? 1.575 10.268 11.861 1.00 68.31 189 GLU A O 1
ATOM 1490 N N . LEU A 1 190 ? 1.082 11.258 9.909 1.00 64.69 190 LEU A N 1
ATOM 1491 C CA . LEU A 1 190 ? 2.424 11.805 9.681 1.00 64.69 190 LEU A CA 1
ATOM 1492 C C . LEU A 1 190 ? 2.828 12.800 10.777 1.00 64.69 190 LEU A C 1
ATOM 1494 O O . LEU A 1 190 ? 3.970 12.763 11.231 1.00 64.69 190 LEU A O 1
ATOM 1498 N N . HIS A 1 191 ? 1.901 13.658 11.208 1.00 63.81 191 HIS A N 1
ATOM 1499 C CA . HIS A 1 191 ? 2.140 14.618 12.284 1.00 63.81 191 HIS A CA 1
ATOM 1500 C C . HIS A 1 191 ? 2.380 13.916 13.624 1.00 63.81 191 HIS A C 1
ATOM 1502 O O . HIS A 1 191 ? 3.419 14.128 14.243 1.00 63.81 191 HIS A O 1
ATOM 1508 N N . HIS A 1 192 ? 1.483 13.008 14.024 1.00 67.12 192 HIS A N 1
ATOM 1509 C CA . HIS A 1 192 ? 1.642 12.227 15.255 1.00 67.12 192 HIS A CA 1
ATOM 1510 C C . HIS A 1 192 ? 2.933 11.399 15.251 1.00 67.12 192 HIS A C 1
ATOM 1512 O O . HIS A 1 192 ? 3.580 11.235 16.287 1.00 67.12 192 HIS A O 1
ATOM 1518 N N . PHE A 1 193 ? 3.328 10.873 14.088 1.00 66.56 193 PHE A N 1
ATOM 1519 C CA . PHE A 1 193 ? 4.585 10.152 13.939 1.00 66.56 193 PHE A CA 1
ATOM 1520 C C . PH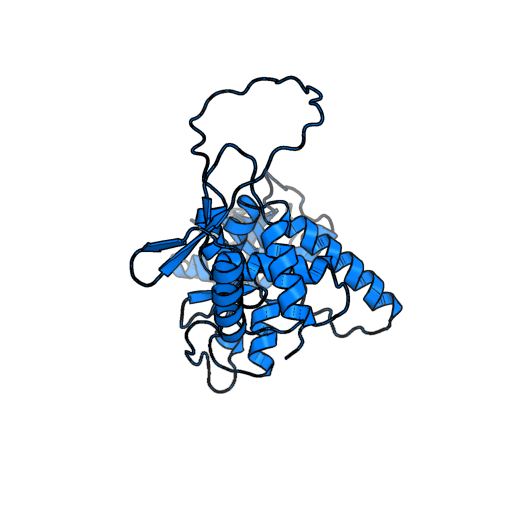E A 1 193 ? 5.800 11.068 14.132 1.00 66.56 193 PHE A C 1
ATOM 1522 O O . PHE A 1 193 ? 6.719 10.693 14.856 1.00 66.56 193 PHE A O 1
ATOM 1529 N N . ALA A 1 194 ? 5.792 12.270 13.547 1.00 65.06 194 ALA A N 1
ATOM 1530 C CA . ALA A 1 194 ? 6.864 13.250 13.722 1.00 65.06 194 ALA A CA 1
ATOM 1531 C C . ALA A 1 194 ? 7.005 13.692 15.190 1.00 65.06 194 ALA A C 1
ATOM 1533 O O . ALA A 1 194 ? 8.111 13.681 15.728 1.00 65.06 194 ALA A O 1
ATOM 1534 N N . GLU A 1 195 ? 5.887 13.984 15.863 1.00 70.69 195 GLU A N 1
ATOM 1535 C CA . GLU A 1 195 ? 5.863 14.312 17.297 1.00 70.69 195 GLU A CA 1
ATOM 1536 C C . GLU A 1 195 ? 6.407 13.159 18.154 1.00 70.69 195 GLU A C 1
ATOM 1538 O O . GLU A 1 195 ? 7.165 13.368 19.105 1.00 70.69 195 GLU A O 1
ATOM 1543 N N . PHE A 1 196 ? 6.049 11.918 17.810 1.00 67.44 196 PHE A N 1
ATOM 1544 C CA . PHE A 1 196 ? 6.554 10.735 18.499 1.00 67.44 196 PHE A CA 1
ATOM 1545 C C . PHE A 1 196 ? 8.058 10.532 18.282 1.00 67.44 196 PHE A C 1
ATOM 1547 O O . PHE A 1 196 ? 8.761 10.191 19.235 1.00 67.44 196 PHE A O 1
ATOM 1554 N N . GLU A 1 197 ? 8.571 10.728 17.064 1.00 64.50 197 GLU A N 1
ATOM 1555 C CA . GLU A 1 197 ? 10.007 10.638 16.772 1.00 64.50 197 GLU A CA 1
ATOM 1556 C C . GLU A 1 197 ? 10.806 11.699 17.533 1.00 64.50 197 GLU A C 1
ATOM 1558 O O . GLU A 1 197 ? 11.833 11.371 18.132 1.00 64.50 197 GLU A O 1
ATOM 1563 N N . GLU A 1 198 ? 10.311 12.936 17.583 1.00 70.19 198 GLU A N 1
ATOM 1564 C CA . GLU A 1 198 ? 10.920 14.023 18.353 1.00 70.19 198 GLU A CA 1
ATOM 1565 C C . GLU A 1 198 ? 10.951 13.688 19.855 1.00 70.19 198 GLU A C 1
ATOM 1567 O O . GLU A 1 198 ? 12.001 13.758 20.503 1.00 70.19 198 GLU A O 1
ATOM 1572 N N . ALA A 1 199 ? 9.837 13.189 20.401 1.00 68.69 199 ALA A N 1
ATOM 1573 C CA . ALA A 1 199 ? 9.763 12.734 21.788 1.00 68.69 199 ALA A CA 1
ATOM 1574 C C . ALA A 1 199 ? 10.658 11.509 22.074 1.00 68.69 199 ALA A C 1
ATOM 1576 O O . ALA A 1 199 ? 11.209 11.375 23.172 1.00 68.69 199 ALA A O 1
ATOM 1577 N N . ALA A 1 200 ? 10.820 10.592 21.117 1.00 64.94 200 ALA A N 1
ATOM 1578 C CA . ALA A 1 200 ? 11.661 9.403 21.260 1.00 64.94 200 ALA A CA 1
ATOM 1579 C C . ALA A 1 200 ? 13.160 9.736 21.185 1.00 64.94 200 ALA A C 1
ATOM 1581 O O . ALA A 1 200 ? 13.947 9.151 21.939 1.00 64.94 200 ALA A O 1
ATOM 1582 N N . ALA A 1 201 ? 13.544 10.694 20.335 1.00 65.62 201 ALA A N 1
ATOM 1583 C CA . ALA A 1 201 ? 14.908 11.207 20.224 1.00 65.62 201 ALA A CA 1
ATOM 1584 C C . ALA A 1 201 ? 15.389 11.833 21.544 1.00 65.62 201 ALA A C 1
ATOM 1586 O O . ALA A 1 201 ? 16.526 11.608 21.955 1.00 65.62 201 ALA A O 1
ATOM 1587 N N . LEU A 1 202 ? 14.498 12.522 22.263 1.00 64.75 202 LEU A N 1
ATOM 1588 C CA . LEU A 1 202 ? 14.779 13.086 23.589 1.00 64.75 202 LEU A CA 1
ATOM 1589 C C . LEU A 1 202 ? 14.948 12.020 24.688 1.00 64.75 202 LEU A C 1
ATOM 1591 O O . LEU A 1 202 ? 15.614 12.263 25.690 1.00 64.75 202 LEU A O 1
ATOM 1595 N N . ASN A 1 203 ? 14.369 10.829 24.506 1.00 64.75 203 ASN A N 1
ATOM 1596 C CA . ASN A 1 203 ? 14.324 9.767 25.518 1.00 64.75 203 ASN A CA 1
ATOM 1597 C C . ASN A 1 203 ? 15.329 8.619 25.283 1.00 64.75 203 ASN A C 1
ATOM 1599 O O . ASN A 1 203 ? 15.280 7.611 25.993 1.00 64.75 203 ASN A O 1
ATOM 1603 N N . GLY A 1 204 ? 16.219 8.721 24.285 1.00 56.72 204 GLY A N 1
ATOM 1604 C CA . GLY A 1 204 ? 17.292 7.743 24.025 1.00 56.72 204 GLY A CA 1
ATOM 1605 C C . GLY A 1 204 ? 16.822 6.327 23.647 1.00 56.72 204 GLY A C 1
ATOM 1606 O O . GLY A 1 204 ? 17.602 5.374 23.697 1.00 56.72 204 GLY A O 1
ATOM 1607 N N . LYS A 1 205 ? 15.547 6.145 23.276 1.00 49.62 205 LYS A N 1
ATOM 1608 C CA . LYS A 1 205 ? 14.971 4.839 22.907 1.00 49.62 205 LYS A CA 1
ATOM 1609 C C . LYS A 1 205 ? 14.969 4.663 21.385 1.00 49.62 205 LYS A C 1
ATOM 1611 O O . LYS A 1 205 ? 13.966 4.900 20.725 1.00 49.62 205 LYS A O 1
ATOM 1616 N N . HIS A 1 206 ? 16.078 4.170 20.832 1.00 50.75 206 HIS A N 1
ATOM 1617 C CA . HIS A 1 206 ? 16.283 4.014 19.379 1.00 50.75 206 HIS A CA 1
ATOM 1618 C C . HIS A 1 206 ? 15.595 2.792 18.720 1.00 50.75 206 HIS A C 1
ATOM 1620 O O . HIS A 1 206 ? 15.721 2.593 17.514 1.00 50.75 206 HIS A O 1
ATOM 1626 N N . ASN A 1 207 ? 14.851 1.963 19.463 1.00 48.19 207 ASN A N 1
ATOM 1627 C CA . ASN A 1 207 ? 14.380 0.656 18.965 1.00 48.19 207 ASN A CA 1
ATOM 1628 C C . ASN A 1 207 ? 13.013 0.646 18.244 1.00 48.19 207 ASN A C 1
ATOM 1630 O O . ASN A 1 207 ? 12.581 -0.415 17.801 1.00 48.19 207 ASN A O 1
ATOM 1634 N N . TYR A 1 208 ? 12.324 1.783 18.085 1.00 48.88 208 TYR A N 1
ATOM 1635 C CA . TYR A 1 208 ? 10.997 1.835 17.432 1.00 48.88 208 TYR A CA 1
ATOM 1636 C C . TYR A 1 208 ? 11.038 2.088 15.912 1.00 48.88 208 TYR A C 1
ATOM 1638 O O . TYR A 1 208 ? 10.017 1.984 15.231 1.00 48.88 208 TYR A O 1
ATOM 1646 N N . HIS A 1 209 ? 12.222 2.368 15.363 1.00 46.81 209 HIS A N 1
ATOM 1647 C CA . HIS A 1 209 ? 12.419 2.905 14.011 1.00 46.81 209 HIS A CA 1
ATOM 1648 C C . HIS A 1 209 ? 12.062 1.935 12.856 1.00 46.81 209 HIS A C 1
ATOM 1650 O O . HIS A 1 209 ? 11.924 2.357 11.709 1.00 46.81 209 HIS A O 1
ATOM 1656 N N . SER A 1 210 ? 11.897 0.632 13.115 1.00 49.34 210 SER A N 1
ATOM 1657 C CA . SER A 1 210 ? 11.597 -0.371 12.074 1.00 49.34 210 SER A CA 1
ATOM 1658 C C . SER A 1 210 ? 10.109 -0.714 11.927 1.00 49.34 210 SER A C 1
ATOM 1660 O O . SER A 1 210 ? 9.685 -1.125 10.847 1.00 49.34 210 SER A O 1
ATOM 1662 N N . VAL A 1 211 ? 9.300 -0.538 12.978 1.00 46.72 211 VAL A N 1
ATOM 1663 C CA . VAL A 1 211 ? 7.902 -1.017 13.004 1.00 46.72 211 VAL A CA 1
ATOM 1664 C C . VAL A 1 211 ? 6.936 -0.011 12.369 1.00 46.72 211 VAL A C 1
ATOM 1666 O O . VAL A 1 211 ? 5.930 -0.413 11.786 1.00 46.72 211 VAL A O 1
ATOM 1669 N N . LEU A 1 212 ? 7.263 1.281 12.433 1.00 52.03 212 LEU A N 1
ATOM 1670 C CA . LEU A 1 212 ? 6.342 2.378 12.120 1.00 52.03 212 LEU A CA 1
ATOM 1671 C C . LEU A 1 212 ? 6.691 3.174 10.857 1.00 52.03 212 LEU A C 1
ATOM 1673 O O . LEU A 1 212 ? 6.009 4.148 10.570 1.00 52.03 212 LEU A O 1
ATOM 1677 N N . LYS A 1 213 ? 7.718 2.789 10.082 1.00 58.06 213 LYS A N 1
ATOM 1678 C CA . LYS A 1 213 ? 7.990 3.500 8.825 1.00 58.06 213 LYS A CA 1
ATOM 1679 C C . LYS A 1 213 ? 6.776 3.366 7.889 1.00 58.06 213 LYS A C 1
ATOM 1681 O O . LYS A 1 213 ? 6.477 2.221 7.510 1.00 58.06 213 LYS A O 1
ATOM 1686 N N . PRO A 1 214 ? 6.128 4.490 7.514 1.00 59.12 214 PRO A N 1
ATOM 1687 C CA . PRO A 1 214 ? 4.970 4.466 6.637 1.00 59.12 214 PRO A CA 1
ATOM 1688 C C . PRO A 1 214 ? 5.368 3.885 5.286 1.00 59.12 214 PRO A C 1
ATOM 1690 O O . PRO A 1 214 ? 6.475 4.138 4.790 1.00 59.12 214 PRO A O 1
ATOM 1693 N N . TYR A 1 215 ? 4.484 3.089 4.691 1.00 69.19 215 TYR A N 1
ATOM 1694 C CA . TYR A 1 215 ? 4.706 2.578 3.348 1.00 69.19 215 TYR A CA 1
ATOM 1695 C C . TYR A 1 215 ? 4.675 3.748 2.358 1.00 69.19 215 TYR A C 1
ATOM 1697 O O . TYR A 1 215 ? 3.635 4.366 2.142 1.00 69.19 215 TYR A O 1
ATOM 1705 N N . ARG A 1 216 ? 5.827 4.069 1.758 1.00 73.88 216 ARG A N 1
ATOM 1706 C CA . ARG A 1 216 ? 5.944 5.124 0.746 1.00 73.88 216 ARG A CA 1
ATOM 1707 C C . ARG A 1 216 ? 6.041 4.486 -0.639 1.00 73.88 216 ARG A C 1
ATOM 1709 O O . ARG A 1 216 ? 7.112 3.986 -0.990 1.00 73.88 216 ARG A O 1
ATOM 1716 N N . PRO A 1 217 ? 4.940 4.431 -1.410 1.00 79.75 217 PRO A N 1
ATOM 1717 C CA . PRO A 1 217 ? 4.995 3.953 -2.780 1.00 79.75 217 PRO A CA 1
ATOM 1718 C C . PRO A 1 217 ? 5.657 4.992 -3.686 1.00 79.75 217 PRO A C 1
ATOM 1720 O O . PRO A 1 217 ? 5.351 6.180 -3.620 1.00 79.75 217 PRO A O 1
ATOM 1723 N N . CYS A 1 218 ? 6.497 4.515 -4.592 1.00 83.00 218 CYS A N 1
ATOM 1724 C CA . CYS A 1 218 ? 7.045 5.281 -5.699 1.00 83.00 218 CYS A CA 1
ATOM 1725 C C . CYS A 1 218 ? 6.435 4.762 -7.003 1.00 83.00 218 CYS A C 1
ATOM 1727 O O . CYS A 1 218 ? 6.360 3.548 -7.219 1.00 83.00 218 CYS A O 1
ATOM 1729 N N . ASN A 1 219 ? 5.993 5.678 -7.865 1.00 87.25 219 ASN A N 1
ATOM 1730 C CA . ASN A 1 219 ? 5.544 5.346 -9.214 1.00 87.25 219 ASN A CA 1
ATOM 1731 C C . ASN A 1 219 ? 6.719 5.539 -10.171 1.00 87.25 219 ASN A C 1
ATOM 1733 O O . ASN A 1 219 ? 7.273 6.636 -10.247 1.00 87.25 219 ASN A O 1
ATOM 1737 N N . ILE A 1 220 ? 7.082 4.490 -10.901 1.00 90.19 220 ILE A N 1
ATOM 1738 C CA . ILE A 1 220 ? 8.185 4.516 -11.859 1.00 90.19 220 ILE A CA 1
ATOM 1739 C C . ILE A 1 220 ? 7.644 4.267 -13.256 1.00 90.19 220 ILE A C 1
ATOM 1741 O O . ILE A 1 220 ? 6.794 3.394 -13.460 1.00 90.19 220 ILE A O 1
ATOM 1745 N N . TYR A 1 221 ? 8.176 5.027 -14.203 1.00 89.56 221 TYR A N 1
ATOM 1746 C CA . TYR A 1 221 ? 8.063 4.760 -15.624 1.00 89.56 221 TYR A CA 1
ATOM 1747 C C . TYR A 1 221 ? 9.400 4.230 -16.146 1.00 89.56 221 TYR A C 1
ATOM 1749 O O . TYR A 1 221 ? 10.428 4.873 -15.962 1.00 89.56 221 TYR A O 1
ATOM 1757 N N . LEU A 1 222 ? 9.378 3.051 -16.760 1.00 90.69 222 LEU A N 1
ATOM 1758 C CA . LEU A 1 222 ? 10.529 2.379 -17.344 1.00 90.69 222 LEU A CA 1
ATOM 1759 C C . LEU A 1 222 ? 10.563 2.624 -18.847 1.00 90.69 222 LEU A C 1
ATOM 1761 O O . LEU A 1 222 ? 9.597 2.327 -19.552 1.00 90.69 222 LEU A O 1
ATOM 1765 N N . GLN A 1 223 ? 11.692 3.117 -19.337 1.00 87.12 223 GLN A N 1
ATOM 1766 C CA . GLN A 1 223 ? 11.915 3.347 -20.755 1.00 87.12 223 GLN A CA 1
ATOM 1767 C C . GLN A 1 223 ? 13.148 2.585 -21.224 1.00 87.12 223 GLN A C 1
ATOM 1769 O O . GLN A 1 223 ? 14.225 2.718 -20.650 1.00 87.12 223 GLN A O 1
ATOM 1774 N N . TRP A 1 224 ? 13.006 1.794 -22.284 1.00 88.12 224 TRP A N 1
ATOM 1775 C CA . TRP A 1 224 ? 14.177 1.242 -22.946 1.00 88.12 224 TRP A CA 1
ATOM 1776 C C . TRP A 1 224 ? 14.914 2.356 -23.695 1.00 88.12 224 TRP A C 1
ATOM 1778 O O . TRP A 1 224 ? 14.287 3.110 -24.442 1.00 88.12 224 TRP A O 1
ATOM 1788 N N . VAL A 1 225 ? 16.232 2.449 -23.502 1.00 82.25 225 VAL A N 1
ATOM 1789 C CA . VAL A 1 225 ? 17.082 3.448 -24.181 1.00 82.25 225 VAL A CA 1
ATOM 1790 C C . VAL A 1 225 ? 17.085 3.233 -25.700 1.00 82.25 225 VAL A C 1
ATOM 1792 O O . VAL A 1 225 ? 17.113 4.190 -26.468 1.00 82.25 225 VAL A O 1
ATOM 1795 N N . GLY A 1 226 ? 16.946 1.981 -26.143 1.00 75.50 226 GLY A N 1
ATOM 1796 C CA . GLY A 1 226 ? 17.018 1.611 -27.553 1.00 75.50 226 GLY A CA 1
ATOM 1797 C C . GLY A 1 226 ? 18.378 1.019 -27.932 1.00 75.50 226 GLY A C 1
ATOM 1798 O O . GLY A 1 226 ? 19.246 0.835 -27.079 1.00 75.50 226 GLY A O 1
ATOM 1799 N N . PRO A 1 227 ? 18.572 0.657 -29.210 1.00 68.69 227 PRO A N 1
ATOM 1800 C CA . PRO A 1 227 ? 19.826 0.096 -29.689 1.00 68.69 227 PRO A CA 1
ATOM 1801 C C . PRO A 1 227 ? 20.855 1.211 -29.935 1.00 68.69 227 PRO A C 1
ATOM 1803 O O . PRO A 1 227 ? 21.042 1.655 -31.068 1.00 68.69 227 PRO A O 1
ATOM 1806 N N . ASP A 1 228 ? 21.522 1.655 -28.874 1.00 68.81 228 ASP A N 1
ATOM 1807 C CA . ASP A 1 228 ? 22.689 2.535 -28.957 1.00 68.81 228 ASP A CA 1
ATOM 1808 C C . ASP A 1 228 ? 23.985 1.740 -29.206 1.00 68.81 228 ASP A C 1
ATOM 1810 O O . ASP A 1 228 ? 24.029 0.507 -29.149 1.00 68.81 228 ASP A O 1
ATOM 1814 N N . VAL A 1 229 ? 25.084 2.442 -29.504 1.00 57.75 229 VAL A N 1
ATOM 1815 C CA . VAL A 1 229 ? 26.399 1.821 -29.733 1.00 57.75 229 VAL A CA 1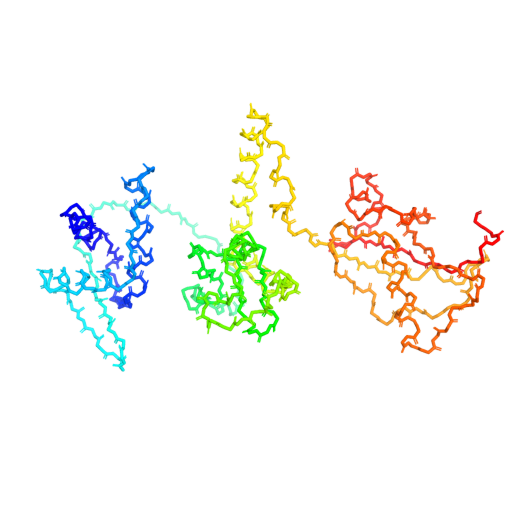
ATOM 1816 C C . VAL A 1 229 ? 26.869 1.099 -28.460 1.00 57.75 229 VAL A C 1
ATOM 1818 O O . VAL A 1 229 ? 27.235 1.738 -27.478 1.00 57.75 229 VAL A O 1
ATOM 1821 N N . GLY A 1 230 ? 26.895 -0.238 -28.498 1.00 62.09 230 GLY A N 1
ATOM 1822 C CA . GLY A 1 230 ? 27.281 -1.097 -27.365 1.00 62.09 230 GLY A CA 1
ATOM 1823 C C . GLY A 1 230 ? 26.104 -1.713 -26.598 1.00 62.09 230 GLY A C 1
ATOM 1824 O O . GLY A 1 230 ? 26.326 -2.569 -25.740 1.00 62.09 230 GLY A O 1
ATOM 1825 N N . SER A 1 231 ? 24.869 -1.337 -26.934 1.00 74.44 231 SER A N 1
ATOM 1826 C CA . SER A 1 231 ? 23.654 -1.926 -26.371 1.00 74.44 231 SER A CA 1
ATOM 1827 C C . SER A 1 231 ? 23.250 -3.192 -27.122 1.00 74.44 231 SER A C 1
ATOM 1829 O O . SER A 1 231 ? 23.365 -3.301 -28.345 1.00 74.44 231 SER A O 1
ATOM 1831 N N . ILE A 1 232 ? 22.760 -4.177 -26.379 1.00 76.38 232 ILE A N 1
ATOM 1832 C CA . ILE A 1 232 ? 22.218 -5.414 -26.931 1.00 76.38 232 ILE A CA 1
ATOM 1833 C C . ILE A 1 232 ? 20.791 -5.145 -27.393 1.00 76.38 232 ILE A C 1
ATOM 1835 O O . ILE A 1 232 ? 19.975 -4.585 -26.661 1.00 76.38 232 ILE A O 1
ATOM 1839 N N . GLN A 1 233 ? 20.482 -5.577 -28.614 1.00 78.75 233 GLN A N 1
ATOM 1840 C CA . GLN A 1 233 ? 19.143 -5.439 -29.164 1.00 78.75 233 GLN A CA 1
ATOM 1841 C C . GLN A 1 233 ? 18.138 -6.226 -28.313 1.00 78.75 233 GLN A C 1
ATOM 1843 O O . GLN A 1 233 ? 18.242 -7.446 -28.161 1.00 78.75 233 GLN A O 1
ATOM 1848 N N . ALA A 1 234 ? 17.156 -5.511 -27.774 1.00 76.94 234 ALA A N 1
ATOM 1849 C CA . ALA A 1 234 ? 16.100 -6.053 -26.938 1.00 76.94 234 ALA A CA 1
ATOM 1850 C C . ALA A 1 234 ? 14.727 -5.600 -27.444 1.00 76.94 234 ALA A C 1
ATOM 1852 O O . ALA A 1 234 ? 14.616 -4.784 -28.361 1.00 76.94 234 ALA A O 1
ATOM 1853 N N . ILE A 1 235 ? 13.680 -6.159 -26.843 1.00 79.31 235 ILE A N 1
ATOM 1854 C CA . ILE A 1 235 ? 12.311 -5.665 -26.983 1.00 79.31 235 ILE A CA 1
ATOM 1855 C C . ILE A 1 235 ? 11.962 -4.787 -25.777 1.00 79.31 235 ILE A C 1
ATOM 1857 O O . ILE A 1 235 ? 12.426 -5.023 -24.660 1.00 79.31 235 ILE A O 1
ATOM 1861 N N . ASP A 1 236 ? 11.156 -3.757 -26.014 1.00 85.00 236 ASP A N 1
ATOM 1862 C CA . ASP A 1 236 ? 10.678 -2.867 -24.956 1.00 85.00 236 ASP A CA 1
ATOM 1863 C C . ASP A 1 236 ? 9.567 -3.549 -24.133 1.00 85.00 236 ASP A C 1
ATOM 1865 O O . ASP A 1 236 ? 8.841 -4.418 -24.625 1.00 85.00 236 ASP A O 1
ATOM 1869 N N . LEU A 1 237 ? 9.415 -3.148 -22.872 1.00 85.12 237 LEU A N 1
ATOM 1870 C CA . LEU A 1 237 ? 8.369 -3.659 -21.996 1.00 85.12 237 LEU A CA 1
ATOM 1871 C C . LEU A 1 237 ? 6.984 -3.219 -22.491 1.00 85.12 237 LEU A C 1
ATOM 1873 O O . LEU A 1 237 ? 6.726 -2.038 -22.731 1.00 85.12 237 LEU A O 1
ATOM 1877 N N . ILE A 1 238 ? 6.043 -4.167 -22.534 1.00 83.62 238 ILE A N 1
ATOM 1878 C CA . ILE A 1 238 ? 4.623 -3.886 -22.816 1.00 83.62 238 ILE A CA 1
ATOM 1879 C C . ILE A 1 238 ? 4.030 -2.965 -21.739 1.00 83.62 238 ILE A C 1
ATOM 1881 O O . ILE A 1 238 ? 3.321 -2.004 -22.038 1.00 83.62 238 ILE A O 1
ATOM 1885 N N . HIS A 1 239 ? 4.331 -3.248 -20.468 1.00 85.00 239 HIS A N 1
ATOM 1886 C CA . HIS A 1 239 ? 3.897 -2.442 -19.331 1.00 85.00 239 HIS A CA 1
ATOM 1887 C C . HIS A 1 239 ? 5.086 -1.705 -18.731 1.00 85.00 239 HIS A C 1
ATOM 1889 O O . HIS A 1 239 ? 5.913 -2.287 -18.034 1.00 85.00 239 HIS A O 1
ATOM 1895 N N . LYS A 1 240 ? 5.129 -0.402 -18.996 1.00 87.38 240 LYS A N 1
ATOM 1896 C CA . LYS A 1 240 ? 6.223 0.494 -18.606 1.00 87.38 240 LYS A CA 1
ATOM 1897 C C . LYS A 1 240 ? 6.045 1.114 -17.225 1.00 87.38 240 LYS A C 1
ATOM 1899 O O . LYS A 1 240 ? 6.933 1.792 -16.738 1.00 87.38 240 LYS A O 1
ATOM 1904 N N . TYR A 1 241 ? 4.900 0.901 -16.588 1.00 88.00 241 TYR A N 1
ATOM 1905 C CA . TYR A 1 241 ? 4.572 1.515 -15.307 1.00 88.00 241 TYR A CA 1
ATOM 1906 C C . TYR A 1 241 ? 4.631 0.478 -14.201 1.00 88.00 241 TYR A C 1
ATOM 1908 O O . TYR A 1 241 ? 3.967 -0.559 -14.282 1.00 88.00 241 TYR A O 1
ATOM 1916 N N . ILE A 1 242 ? 5.380 0.784 -13.148 1.00 89.88 242 ILE A N 1
ATOM 1917 C CA . ILE A 1 242 ? 5.420 -0.033 -11.940 1.00 89.88 242 ILE A CA 1
ATOM 1918 C C . ILE A 1 242 ? 5.296 0.841 -10.698 1.00 89.88 242 ILE A C 1
ATOM 1920 O O . ILE A 1 242 ? 5.779 1.972 -10.649 1.00 89.88 242 ILE A O 1
ATOM 1924 N N . ARG A 1 243 ? 4.642 0.297 -9.673 1.00 85.88 243 ARG A N 1
ATOM 1925 C CA . ARG A 1 243 ? 4.601 0.885 -8.338 1.00 85.88 243 ARG A CA 1
ATOM 1926 C C . ARG A 1 243 ? 5.303 -0.046 -7.370 1.00 85.88 243 ARG A C 1
ATOM 1928 O O . ARG A 1 243 ? 4.999 -1.235 -7.321 1.00 85.88 243 ARG A O 1
ATOM 1935 N N . LEU A 1 244 ? 6.219 0.510 -6.596 1.00 88.25 244 LEU A N 1
ATOM 1936 C CA . LEU A 1 244 ? 7.077 -0.243 -5.696 1.00 88.25 244 LEU A CA 1
ATOM 1937 C C . LEU A 1 244 ? 7.418 0.597 -4.462 1.00 88.25 244 LEU A C 1
ATOM 1939 O O . LEU A 1 244 ? 7.283 1.821 -4.502 1.00 88.25 244 LEU A O 1
ATOM 1943 N N . PRO A 1 245 ? 7.813 -0.039 -3.350 1.00 85.62 245 PRO A N 1
ATOM 1944 C CA . PRO A 1 245 ? 8.221 0.687 -2.160 1.00 85.62 245 PRO A CA 1
ATOM 1945 C C . PRO A 1 245 ? 9.479 1.523 -2.412 1.00 85.62 245 PRO A C 1
ATOM 1947 O O . PRO A 1 245 ? 10.376 1.093 -3.134 1.00 85.62 245 PRO A O 1
ATOM 1950 N N . ASP A 1 246 ? 9.607 2.651 -1.720 1.00 84.50 246 ASP A N 1
ATOM 1951 C CA . ASP A 1 246 ? 10.771 3.543 -1.797 1.00 84.50 246 ASP A CA 1
ATOM 1952 C C . ASP A 1 246 ? 12.117 2.907 -1.385 1.00 84.50 246 ASP A C 1
ATOM 1954 O O . ASP A 1 246 ? 13.185 3.382 -1.761 1.00 84.50 246 ASP A O 1
ATOM 1958 N N . HIS A 1 247 ? 12.088 1.811 -0.630 1.00 84.94 247 HIS A N 1
ATOM 1959 C CA . HIS A 1 247 ? 13.267 1.037 -0.237 1.00 84.94 247 HIS A CA 1
ATOM 1960 C C . HIS A 1 247 ? 13.633 -0.069 -1.237 1.00 84.94 247 HIS A C 1
ATOM 1962 O O . HIS A 1 247 ? 14.601 -0.798 -1.018 1.00 84.94 247 HIS A O 1
ATOM 1968 N N . ALA A 1 248 ? 12.873 -0.231 -2.323 1.00 88.62 248 ALA A N 1
ATOM 1969 C CA . ALA A 1 248 ? 13.272 -1.116 -3.405 1.00 88.62 248 ALA A CA 1
ATOM 1970 C C . ALA A 1 248 ? 14.563 -0.601 -4.057 1.00 88.62 248 ALA A C 1
ATOM 1972 O O . ALA A 1 248 ? 14.741 0.604 -4.237 1.00 88.62 248 ALA A O 1
ATOM 1973 N N . THR A 1 249 ? 15.469 -1.521 -4.386 1.00 91.12 249 THR A N 1
ATOM 1974 C CA . THR A 1 249 ? 16.769 -1.199 -4.967 1.00 91.12 249 THR A CA 1
ATOM 1975 C C . THR A 1 249 ? 16.729 -1.217 -6.487 1.00 91.12 249 THR A C 1
ATOM 1977 O O . THR A 1 249 ? 15.883 -1.870 -7.102 1.00 91.12 249 THR A O 1
ATOM 1980 N N . VAL A 1 250 ? 17.712 -0.566 -7.100 1.00 90.00 250 VAL A N 1
ATOM 1981 C CA . VAL A 1 250 ? 17.981 -0.646 -8.537 1.00 90.00 250 VAL A CA 1
ATOM 1982 C C . VAL A 1 250 ? 18.156 -2.099 -8.998 1.00 90.00 250 VAL A C 1
ATOM 1984 O O . VAL A 1 250 ? 17.652 -2.472 -10.056 1.00 90.00 250 VAL A O 1
ATOM 1987 N N . ALA A 1 251 ? 18.783 -2.957 -8.185 1.00 89.44 251 ALA A N 1
ATOM 1988 C CA . ALA A 1 251 ? 18.893 -4.387 -8.472 1.00 89.44 251 ALA A CA 1
ATOM 1989 C C . ALA A 1 251 ? 17.525 -5.083 -8.567 1.00 89.44 251 ALA A C 1
ATOM 1991 O O . ALA A 1 251 ? 17.324 -5.905 -9.459 1.00 89.44 251 ALA A O 1
ATOM 1992 N N . HIS A 1 252 ? 16.565 -4.744 -7.696 1.00 93.12 252 HIS A N 1
ATOM 1993 C CA . HIS A 1 252 ? 15.209 -5.297 -7.793 1.00 93.12 252 HIS A CA 1
ATOM 1994 C C . HIS A 1 252 ? 14.516 -4.887 -9.098 1.00 93.12 252 HIS A C 1
ATOM 1996 O O . HIS A 1 252 ? 13.803 -5.696 -9.686 1.00 93.12 252 HIS A O 1
ATOM 2002 N N . ILE A 1 253 ? 14.742 -3.656 -9.565 1.00 93.50 253 ILE A N 1
ATOM 2003 C CA . ILE A 1 253 ? 14.174 -3.147 -10.822 1.00 93.50 253 ILE A CA 1
ATOM 2004 C C . ILE A 1 253 ? 14.815 -3.856 -12.017 1.00 93.50 253 ILE A C 1
ATOM 2006 O O . ILE A 1 253 ? 14.103 -4.358 -12.879 1.00 93.50 253 ILE A O 1
ATOM 2010 N N . SER A 1 254 ? 16.144 -3.971 -12.027 1.00 92.25 254 SER A N 1
ATOM 2011 C CA . SER A 1 254 ? 16.899 -4.725 -13.036 1.00 92.25 254 SER A CA 1
ATOM 2012 C C . SER A 1 254 ? 16.405 -6.175 -13.139 1.00 92.25 254 SER A C 1
ATOM 2014 O O . SER A 1 254 ? 16.037 -6.635 -14.219 1.00 92.25 254 SER A O 1
ATOM 2016 N N . GLN A 1 255 ? 16.266 -6.866 -12.002 1.00 91.88 255 GLN A N 1
ATOM 2017 C CA . GLN A 1 255 ? 15.735 -8.230 -11.969 1.00 91.88 255 GLN A CA 1
ATOM 2018 C C . GLN A 1 255 ? 14.284 -8.303 -12.464 1.00 91.88 255 GLN A C 1
ATOM 2020 O O . GLN A 1 255 ? 13.916 -9.246 -13.161 1.00 91.88 255 GLN A O 1
ATOM 2025 N N . PHE A 1 256 ? 13.452 -7.318 -12.113 1.00 92.75 256 PHE A N 1
ATOM 2026 C CA . PHE A 1 256 ? 12.074 -7.242 -12.590 1.00 92.75 256 PHE A CA 1
ATOM 2027 C C . PHE A 1 256 ? 12.009 -7.136 -14.117 1.00 92.75 256 PHE A C 1
ATOM 2029 O O . PHE A 1 256 ? 11.231 -7.868 -14.731 1.00 92.75 256 PHE A O 1
ATOM 2036 N N . VAL A 1 257 ? 12.830 -6.269 -14.721 1.00 91.62 257 VAL A N 1
ATOM 2037 C CA . VAL A 1 257 ? 12.908 -6.109 -16.180 1.00 91.62 257 VAL A CA 1
ATOM 2038 C C . VAL A 1 257 ? 13.302 -7.435 -16.831 1.00 91.62 257 VAL A C 1
ATOM 2040 O O . VAL A 1 257 ? 12.575 -7.912 -17.700 1.00 91.62 257 VAL A O 1
ATOM 2043 N N . CYS A 1 258 ? 14.380 -8.075 -16.362 1.00 89.88 258 CYS A N 1
ATOM 2044 C CA . CYS A 1 258 ? 14.823 -9.372 -16.885 1.00 89.88 258 CYS A CA 1
ATOM 2045 C C . CYS A 1 258 ? 13.711 -10.428 -16.817 1.00 89.88 258 CYS A C 1
ATOM 2047 O O . CYS A 1 258 ? 13.343 -11.004 -17.838 1.00 89.88 258 CYS A O 1
ATOM 2049 N N . ASN A 1 259 ? 13.098 -10.610 -15.643 1.00 90.19 259 ASN A N 1
ATOM 2050 C CA . ASN A 1 259 ? 12.028 -11.592 -15.449 1.00 90.19 259 ASN A CA 1
ATOM 2051 C C . ASN A 1 259 ? 10.808 -11.313 -16.344 1.00 90.19 259 ASN A C 1
ATOM 2053 O O . ASN A 1 259 ? 10.109 -12.237 -16.760 1.00 90.19 259 ASN A O 1
ATOM 2057 N N . LYS A 1 260 ? 10.503 -10.036 -16.609 1.00 89.69 260 LYS A N 1
ATOM 2058 C CA . LYS A 1 260 ? 9.381 -9.652 -17.472 1.00 89.69 260 LYS A CA 1
ATOM 2059 C C . LYS A 1 260 ? 9.657 -9.914 -18.941 1.00 89.69 260 LYS A C 1
ATOM 2061 O O . LYS A 1 260 ? 8.732 -10.316 -19.638 1.00 89.69 260 LYS A O 1
ATOM 2066 N N . LEU A 1 261 ? 10.888 -9.714 -19.394 1.00 87.81 261 LEU A N 1
ATOM 2067 C CA . LEU A 1 261 ? 11.274 -10.025 -20.767 1.00 87.81 261 LEU A CA 1
ATOM 2068 C C . LEU A 1 261 ? 11.361 -11.534 -21.012 1.00 87.81 261 LEU A C 1
ATOM 2070 O O . LEU A 1 261 ? 10.904 -11.997 -22.054 1.00 87.81 261 LEU A O 1
ATOM 2074 N N . GLU A 1 262 ? 11.810 -12.314 -20.025 1.00 87.44 262 GLU A N 1
ATOM 2075 C CA . GLU A 1 262 ? 11.774 -13.783 -20.095 1.00 87.44 262 GLU A CA 1
ATOM 2076 C C . GLU A 1 262 ? 10.343 -14.315 -20.260 1.00 87.44 262 GLU A C 1
ATOM 2078 O O . GLU A 1 262 ? 10.098 -15.226 -21.048 1.00 87.44 262 GLU A O 1
ATOM 2083 N N . GLN A 1 263 ? 9.366 -13.703 -19.578 1.00 86.75 263 GLN A N 1
ATOM 2084 C CA . GLN A 1 263 ? 7.938 -14.011 -19.763 1.00 86.75 263 GLN A CA 1
ATOM 2085 C C . GLN A 1 263 ? 7.420 -13.664 -21.168 1.00 86.75 263 GLN A C 1
ATOM 2087 O O . GLN A 1 263 ? 6.381 -14.180 -21.571 1.00 86.75 263 GLN A O 1
ATOM 2092 N N . MET A 1 264 ? 8.120 -12.794 -21.898 1.00 85.31 264 MET A N 1
ATOM 2093 C CA . MET A 1 264 ? 7.833 -12.416 -23.286 1.00 85.31 264 MET A CA 1
ATOM 2094 C C . MET A 1 264 ? 8.680 -13.212 -24.293 1.00 85.31 264 MET A C 1
ATOM 2096 O O . MET A 1 264 ? 8.821 -12.786 -25.435 1.00 85.31 264 MET A O 1
ATOM 2100 N N . GLU A 1 265 ? 9.260 -14.343 -23.871 1.00 85.00 265 GLU A N 1
ATOM 2101 C CA . GLU A 1 265 ? 10.123 -15.217 -24.684 1.00 85.00 265 GLU A CA 1
ATOM 2102 C C . GLU A 1 265 ? 11.432 -14.560 -25.160 1.00 85.00 265 GLU A C 1
ATOM 2104 O O . GLU A 1 265 ? 12.127 -15.094 -26.026 1.00 85.00 265 GLU A O 1
ATOM 2109 N N . TRP A 1 266 ? 11.820 -13.426 -24.568 1.00 82.81 266 TRP A N 1
ATOM 2110 C CA . TRP A 1 266 ? 13.124 -12.818 -24.806 1.00 82.81 266 TRP A CA 1
ATOM 2111 C C . TRP A 1 266 ? 14.108 -13.246 -23.720 1.00 82.81 266 TRP A C 1
ATOM 2113 O O . TRP A 1 266 ? 13.907 -12.978 -22.536 1.00 82.81 266 TRP A O 1
ATOM 2123 N N . VAL A 1 267 ? 15.186 -13.915 -24.123 1.00 78.00 267 VAL A N 1
ATOM 2124 C CA . VAL A 1 267 ? 16.196 -14.437 -23.198 1.00 78.00 267 VAL A CA 1
ATOM 2125 C C . VAL A 1 267 ? 17.428 -13.547 -23.225 1.00 78.00 267 VAL A C 1
ATOM 2127 O O . VAL A 1 267 ? 18.025 -13.318 -24.279 1.00 78.00 267 VAL A O 1
ATOM 2130 N N . LEU A 1 268 ? 17.827 -13.080 -22.044 1.00 78.81 268 LEU A N 1
ATOM 2131 C CA . LEU A 1 268 ? 19.033 -12.285 -21.873 1.00 78.81 268 LEU A CA 1
ATOM 2132 C C . LEU A 1 268 ? 20.283 -13.140 -22.186 1.00 78.81 268 LEU A C 1
ATOM 2134 O O . LEU A 1 268 ? 20.422 -14.234 -21.629 1.00 78.81 268 LEU A O 1
ATOM 2138 N N . PRO A 1 269 ? 21.218 -12.678 -23.041 1.00 82.38 269 PRO A N 1
ATOM 2139 C CA . PRO A 1 269 ? 22.464 -13.403 -23.303 1.00 82.38 269 PRO A CA 1
ATOM 2140 C C . PRO A 1 269 ? 23.300 -13.615 -22.028 1.00 82.38 269 PRO A C 1
ATOM 2142 O O . PRO A 1 269 ? 23.323 -12.750 -21.158 1.00 82.38 269 PRO A O 1
ATOM 2145 N N . GLN A 1 270 ? 24.043 -14.728 -21.926 1.00 75.38 270 GLN A N 1
ATOM 2146 C CA . GLN A 1 270 ? 24.776 -15.116 -20.698 1.00 75.38 270 GLN A CA 1
ATOM 2147 C C . GLN A 1 270 ? 25.781 -14.069 -20.180 1.00 75.38 270 GLN A C 1
ATOM 2149 O O . GLN A 1 270 ? 26.056 -14.023 -18.983 1.00 75.38 270 GLN A O 1
ATOM 2154 N N . GLU A 1 271 ? 26.325 -13.227 -21.057 1.00 78.81 271 GLU A N 1
ATOM 2155 C CA . GLU A 1 271 ? 27.307 -12.186 -20.711 1.00 78.81 271 GLU A CA 1
ATOM 2156 C C . GLU A 1 271 ? 26.676 -10.797 -20.518 1.00 78.81 271 GLU A C 1
ATOM 2158 O O . GLU A 1 271 ? 27.374 -9.817 -20.246 1.00 78.81 271 GLU A O 1
ATOM 2163 N N . ALA A 1 272 ? 25.357 -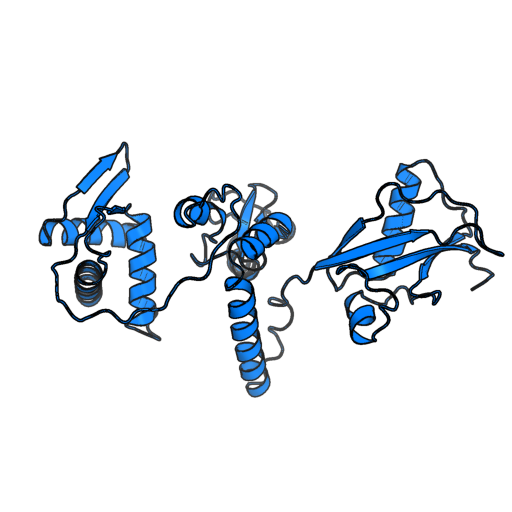10.692 -20.681 1.00 81.06 272 ALA A N 1
ATOM 2164 C CA . ALA A 1 272 ? 24.626 -9.439 -20.643 1.00 81.06 272 ALA A CA 1
ATOM 2165 C C . ALA A 1 272 ? 24.049 -9.158 -19.255 1.00 81.06 272 ALA A C 1
ATOM 2167 O O . ALA A 1 272 ? 23.617 -10.060 -18.537 1.00 81.06 272 ALA A O 1
ATOM 2168 N N . LYS A 1 273 ? 24.001 -7.877 -18.883 1.00 85.94 273 LYS A N 1
ATOM 2169 C CA . LYS A 1 273 ? 23.329 -7.404 -17.669 1.00 85.94 273 LYS A CA 1
ATOM 2170 C C . LYS A 1 273 ? 22.384 -6.260 -17.998 1.00 85.94 273 LYS A C 1
ATOM 2172 O O . LYS A 1 273 ? 22.671 -5.452 -18.878 1.00 85.94 273 LYS A O 1
ATOM 2177 N N . CYS A 1 274 ? 21.281 -6.191 -17.256 1.00 89.94 274 CYS A N 1
ATOM 2178 C CA . CYS A 1 274 ? 20.361 -5.062 -17.290 1.00 89.94 274 CYS A CA 1
ATOM 2179 C C . CYS A 1 274 ? 20.876 -3.953 -16.367 1.00 89.94 274 CYS A C 1
ATOM 2181 O O . CYS A 1 274 ? 20.936 -4.122 -15.143 1.00 89.94 274 CYS A O 1
ATOM 2183 N N . PHE A 1 275 ? 21.216 -2.814 -16.951 1.00 88.56 275 PHE A N 1
ATOM 2184 C CA . PHE A 1 275 ? 21.605 -1.596 -16.257 1.00 88.56 275 PHE A CA 1
ATOM 2185 C C . PHE A 1 275 ? 20.416 -0.646 -16.205 1.00 88.56 275 PHE A C 1
ATOM 2187 O O . PHE A 1 275 ? 19.691 -0.509 -17.185 1.00 88.56 275 PHE A O 1
ATOM 2194 N N . ILE A 1 276 ? 20.217 -0.001 -15.059 1.00 89.81 276 ILE A N 1
ATOM 2195 C CA . ILE A 1 276 ? 19.188 1.024 -14.882 1.00 89.81 276 ILE A CA 1
ATOM 2196 C C . ILE A 1 276 ? 19.877 2.381 -14.856 1.00 89.81 276 ILE A C 1
ATOM 2198 O O . ILE A 1 276 ? 20.917 2.540 -14.213 1.00 89.81 276 ILE A O 1
ATOM 2202 N N . GLN A 1 277 ? 19.297 3.346 -15.548 1.00 83.88 277 GLN A N 1
ATOM 2203 C CA . GLN A 1 277 ? 19.820 4.686 -15.725 1.00 83.88 277 GLN A CA 1
ATOM 2204 C C . GLN A 1 277 ? 18.781 5.728 -15.304 1.00 83.88 277 GLN A C 1
ATOM 2206 O O . GLN A 1 277 ? 17.578 5.467 -15.300 1.00 83.88 277 GLN A O 1
ATOM 2211 N N . SER A 1 278 ? 19.255 6.909 -14.926 1.00 81.62 278 SER A N 1
ATOM 2212 C CA . SER A 1 278 ? 18.423 8.100 -14.765 1.00 81.62 278 SER A CA 1
ATOM 2213 C C . SER A 1 278 ? 19.137 9.273 -15.419 1.00 81.62 278 SER A C 1
ATOM 2215 O O . SER A 1 278 ? 20.286 9.556 -15.071 1.00 81.62 278 SER A O 1
ATOM 2217 N N . GLY A 1 279 ? 18.493 9.910 -16.401 1.00 73.06 279 GLY A N 1
ATOM 2218 C CA . GLY A 1 279 ? 19.105 10.976 -17.200 1.00 73.06 279 GLY A CA 1
ATOM 2219 C C . GLY A 1 279 ? 20.408 10.538 -17.880 1.00 73.06 279 GLY A C 1
ATOM 2220 O O . GLY A 1 279 ? 21.390 11.279 -17.850 1.00 73.06 279 GLY A O 1
ATOM 2221 N N . GLY A 1 280 ? 20.464 9.304 -18.398 1.00 73.81 280 GLY A N 1
ATOM 2222 C CA . GLY A 1 280 ? 21.661 8.717 -19.015 1.00 73.81 280 GLY A CA 1
ATOM 2223 C C . GLY A 1 280 ? 22.771 8.263 -18.053 1.00 73.81 280 GLY A C 1
ATOM 2224 O O . GLY A 1 280 ? 23.760 7.671 -18.491 1.00 73.81 280 GLY A O 1
ATOM 2225 N N . VAL A 1 281 ? 22.644 8.485 -16.738 1.00 78.62 281 VAL A N 1
ATOM 2226 C CA . VAL A 1 281 ? 23.635 8.028 -15.747 1.00 78.62 281 VAL A CA 1
ATOM 2227 C C . VAL A 1 281 ? 23.249 6.656 -15.208 1.00 78.62 281 VAL A C 1
ATOM 2229 O O . VAL A 1 281 ? 22.164 6.487 -14.658 1.00 78.62 281 VAL A O 1
ATOM 2232 N N . THR A 1 282 ? 24.153 5.677 -15.311 1.00 81.38 282 THR A N 1
ATOM 2233 C CA . THR A 1 282 ? 23.935 4.330 -14.755 1.00 81.38 282 THR A CA 1
ATOM 2234 C C . THR A 1 282 ? 23.955 4.354 -13.232 1.00 81.38 282 THR A C 1
ATOM 2236 O O . THR A 1 282 ? 24.933 4.772 -12.612 1.00 81.38 282 THR A O 1
ATOM 2239 N N . LEU A 1 283 ? 22.868 3.878 -12.630 1.00 80.88 283 LEU A N 1
ATOM 2240 C CA . LEU A 1 283 ? 22.675 3.865 -11.189 1.00 80.88 283 LEU A CA 1
ATOM 2241 C C . LEU A 1 283 ? 23.312 2.616 -10.556 1.00 80.88 283 LEU A C 1
ATOM 2243 O O . LEU A 1 283 ? 23.191 1.515 -11.105 1.00 80.88 283 LEU A O 1
ATOM 2247 N N . PRO A 1 284 ? 23.945 2.730 -9.373 1.00 82.94 284 PRO A N 1
ATOM 2248 C CA . PRO A 1 284 ? 24.485 1.566 -8.681 1.00 82.94 284 PRO A CA 1
ATOM 2249 C C . PRO A 1 284 ? 23.374 0.599 -8.232 1.00 82.94 284 PRO A C 1
ATOM 2251 O O . PRO A 1 284 ? 22.333 1.040 -7.747 1.00 82.94 284 PRO A O 1
ATOM 2254 N N . PRO A 1 285 ? 23.590 -0.729 -8.281 1.00 81.69 285 PRO A N 1
ATOM 2255 C CA . PRO A 1 285 ? 22.545 -1.724 -8.007 1.00 81.69 285 PRO A CA 1
ATOM 2256 C C . PRO A 1 285 ? 21.999 -1.684 -6.571 1.00 81.69 285 PRO A C 1
ATOM 2258 O O . PRO A 1 285 ? 20.871 -2.109 -6.324 1.00 81.69 285 PRO A O 1
ATOM 2261 N N . PHE A 1 286 ? 22.783 -1.175 -5.620 1.00 84.75 286 PHE A N 1
ATOM 2262 C CA . PHE A 1 286 ? 22.405 -1.057 -4.210 1.00 84.75 286 PHE A CA 1
ATOM 2263 C C . PHE A 1 286 ? 21.637 0.231 -3.880 1.00 84.75 286 PHE A C 1
ATOM 2265 O O . PHE A 1 286 ? 21.130 0.347 -2.765 1.00 84.75 286 PHE A O 1
ATOM 2272 N N . PHE A 1 287 ? 21.540 1.193 -4.807 1.00 83.81 287 PHE A N 1
ATOM 2273 C CA . PHE A 1 287 ? 20.753 2.406 -4.576 1.00 83.81 287 PHE A CA 1
ATOM 2274 C C . PHE A 1 287 ? 19.279 2.052 -4.413 1.00 83.81 287 PHE A C 1
ATOM 2276 O O . PHE A 1 287 ? 18.734 1.281 -5.202 1.00 83.81 287 PHE A O 1
ATOM 2283 N N . THR A 1 288 ? 18.634 2.631 -3.402 1.00 86.50 288 THR A N 1
ATOM 2284 C CA . THR A 1 288 ? 17.176 2.571 -3.246 1.00 86.50 288 THR A CA 1
ATOM 2285 C C . THR A 1 288 ? 16.508 3.726 -3.979 1.00 86.50 288 THR A C 1
ATOM 2287 O O . THR A 1 288 ? 17.143 4.751 -4.224 1.00 86.50 288 THR A O 1
ATOM 2290 N N . LEU A 1 289 ? 15.215 3.611 -4.283 1.00 86.00 289 LEU A N 1
ATOM 2291 C CA . LEU A 1 289 ? 14.454 4.725 -4.865 1.00 86.00 289 LEU A CA 1
ATOM 2292 C C . LEU A 1 289 ? 14.475 5.964 -3.982 1.00 86.00 289 LEU A C 1
ATOM 2294 O O . LEU A 1 289 ? 14.604 7.077 -4.480 1.00 86.00 289 LEU A O 1
ATOM 2298 N N . ARG A 1 290 ? 14.421 5.770 -2.664 1.00 83.12 290 ARG A N 1
ATOM 2299 C CA . ARG A 1 290 ? 14.609 6.841 -1.693 1.00 83.12 290 ARG A CA 1
ATOM 2300 C C . ARG A 1 290 ? 15.928 7.574 -1.922 1.00 83.12 290 ARG A C 1
ATOM 2302 O O . ARG A 1 290 ? 15.921 8.796 -1.958 1.00 83.12 290 ARG A O 1
ATOM 2309 N N . ASN A 1 291 ? 17.030 6.851 -2.135 1.00 79.50 291 ASN A N 1
ATOM 2310 C CA . ASN A 1 291 ? 18.317 7.488 -2.418 1.00 79.50 291 ASN A CA 1
ATOM 2311 C C . ASN A 1 291 ? 18.299 8.267 -3.737 1.00 79.50 291 ASN A C 1
ATOM 2313 O O . ASN A 1 291 ? 18.950 9.301 -3.817 1.00 79.50 291 ASN A O 1
ATOM 2317 N N . ILE A 1 292 ? 17.560 7.812 -4.750 1.00 78.25 292 ILE A N 1
ATOM 2318 C CA . ILE A 1 292 ? 17.423 8.549 -6.014 1.00 78.25 292 ILE A CA 1
ATOM 2319 C C . ILE A 1 292 ? 16.759 9.911 -5.758 1.00 78.25 292 ILE A C 1
ATOM 2321 O O . ILE A 1 292 ? 17.306 10.928 -6.174 1.00 78.25 292 ILE A O 1
ATOM 2325 N N . TYR A 1 293 ? 15.654 9.945 -5.006 1.00 75.19 293 TYR A N 1
ATOM 2326 C CA . TYR A 1 293 ? 14.976 11.198 -4.646 1.00 75.19 293 TYR A CA 1
ATOM 2327 C C . TYR A 1 293 ? 15.808 12.091 -3.714 1.00 75.19 293 TYR A C 1
ATOM 2329 O O . TYR A 1 293 ? 15.909 13.291 -3.938 1.00 75.19 293 TYR A O 1
ATOM 2337 N N . GLU A 1 294 ? 16.420 11.525 -2.670 1.00 75.12 294 GLU A N 1
ATOM 2338 C CA . GLU A 1 294 ? 17.215 12.285 -1.689 1.00 75.12 294 GLU A CA 1
ATOM 2339 C C . GLU A 1 294 ? 18.462 12.934 -2.306 1.00 75.12 294 GLU A C 1
ATOM 2341 O O . GLU A 1 294 ? 18.924 13.959 -1.813 1.00 75.12 294 GLU A O 1
ATOM 2346 N N . ASN A 1 295 ? 19.003 12.345 -3.375 1.00 70.19 295 ASN A N 1
ATOM 2347 C CA . ASN A 1 295 ? 20.159 12.879 -4.095 1.00 70.19 295 ASN A CA 1
ATOM 2348 C C . ASN A 1 295 ? 19.761 13.680 -5.348 1.00 70.19 295 ASN A C 1
ATOM 2350 O O . ASN A 1 295 ? 20.637 14.001 -6.151 1.00 70.19 295 ASN A O 1
ATOM 2354 N N . SER A 1 296 ? 18.470 13.987 -5.531 1.00 68.31 296 SER A N 1
ATOM 2355 C CA . SER A 1 296 ? 17.936 14.718 -6.692 1.00 68.31 296 SER A CA 1
ATOM 2356 C C . SER A 1 296 ? 18.383 14.130 -8.037 1.00 68.31 296 SER A C 1
ATOM 2358 O O . SER A 1 296 ? 18.724 14.853 -8.973 1.00 68.31 296 SER A O 1
ATOM 2360 N N . LEU A 1 297 ? 18.431 12.797 -8.119 1.00 65.31 297 LEU A N 1
ATOM 2361 C CA . LEU A 1 297 ? 18.784 12.052 -9.329 1.00 65.31 297 LEU A CA 1
ATOM 2362 C C . LEU A 1 297 ? 17.555 11.793 -10.220 1.00 65.31 297 LEU A C 1
ATOM 2364 O O . LEU A 1 297 ? 17.617 10.978 -11.137 1.00 65.31 297 LEU A O 1
ATOM 2368 N N . ASP A 1 298 ? 16.425 12.447 -9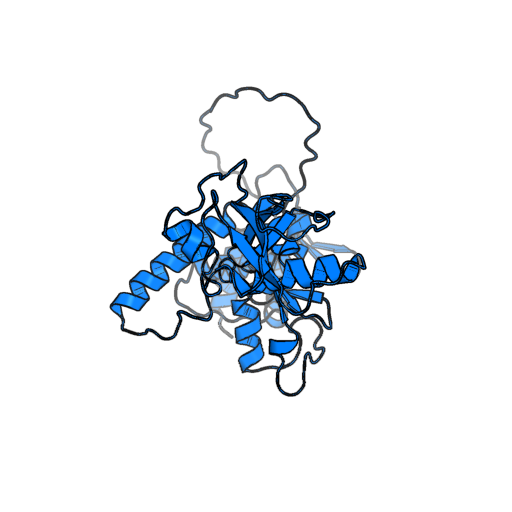.951 1.00 64.69 298 ASP A N 1
ATOM 2369 C CA . ASP A 1 298 ? 15.158 12.370 -10.681 1.00 64.69 298 ASP A CA 1
ATOM 2370 C C . ASP A 1 298 ? 15.070 13.438 -11.789 1.00 64.69 298 ASP A C 1
ATOM 2372 O O . ASP A 1 298 ? 14.153 14.257 -11.830 1.00 64.69 298 ASP A O 1
ATOM 2376 N N . PHE A 1 299 ? 16.043 13.415 -12.707 1.00 55.94 299 PHE A N 1
ATOM 2377 C CA . PHE A 1 299 ? 16.259 14.438 -13.742 1.00 55.94 299 PHE A CA 1
ATOM 2378 C C . PHE A 1 299 ? 15.027 14.757 -14.611 1.00 55.94 299 PHE A C 1
ATOM 2380 O O . PHE A 1 299 ? 14.882 15.890 -15.068 1.00 55.94 299 PHE A O 1
ATOM 2387 N N . GLU A 1 300 ? 14.127 13.790 -14.822 1.00 56.69 300 GLU A N 1
ATOM 2388 C CA . GLU A 1 300 ? 12.884 13.965 -15.583 1.00 56.69 300 GLU A CA 1
ATOM 2389 C C . GLU A 1 300 ? 11.650 13.472 -14.810 1.00 56.69 300 GLU A C 1
ATOM 2391 O O . GLU A 1 300 ? 10.961 12.538 -15.225 1.00 56.69 300 GLU A O 1
ATOM 2396 N N . SER A 1 301 ? 11.315 14.085 -13.674 1.00 57.94 301 SER A N 1
ATOM 2397 C CA . SER A 1 301 ? 10.018 13.814 -13.045 1.00 57.94 301 SER A CA 1
ATOM 2398 C C . SER A 1 301 ? 8.871 14.418 -13.877 1.00 57.94 301 SER A C 1
ATOM 2400 O O . SER A 1 301 ? 8.630 15.624 -13.892 1.00 57.94 301 SER A O 1
ATOM 2402 N N . LYS A 1 302 ? 8.123 13.574 -14.603 1.00 53.22 302 LYS A N 1
ATOM 2403 C CA . LYS A 1 302 ? 6.891 13.979 -15.312 1.00 53.22 302 LYS A CA 1
ATOM 2404 C C . LYS A 1 302 ? 5.669 13.479 -14.554 1.00 53.22 302 LYS A C 1
ATOM 2406 O O . LYS A 1 302 ? 5.532 12.284 -14.310 1.00 53.22 302 LYS A O 1
ATOM 2411 N N . ASN A 1 303 ? 4.747 14.385 -14.220 1.00 55.41 303 ASN A N 1
ATOM 2412 C CA . ASN A 1 303 ? 3.418 14.057 -13.681 1.00 55.41 303 ASN A CA 1
ATOM 2413 C C . ASN A 1 303 ? 3.426 13.111 -12.458 1.00 55.41 303 ASN A C 1
ATOM 2415 O O . ASN A 1 303 ? 2.527 12.286 -12.310 1.00 55.41 303 ASN A O 1
ATOM 2419 N N . GLY A 1 304 ? 4.439 13.203 -11.589 1.00 67.06 304 GLY A N 1
ATOM 2420 C CA . GLY A 1 304 ? 4.537 12.365 -10.386 1.00 67.06 304 GLY A CA 1
ATOM 2421 C C . GLY A 1 304 ? 5.116 10.960 -10.606 1.00 67.06 304 GLY A C 1
ATOM 2422 O O . GLY A 1 304 ? 4.989 10.112 -9.718 1.00 67.06 304 GLY A O 1
ATOM 2423 N N . PHE A 1 305 ? 5.752 10.706 -11.755 1.00 78.50 305 PHE A N 1
ATOM 2424 C CA . PHE A 1 305 ? 6.518 9.488 -12.026 1.00 78.50 305 PHE A CA 1
ATOM 2425 C C . PHE A 1 305 ? 8.019 9.771 -12.020 1.00 78.50 305 PHE A C 1
ATOM 2427 O O . PHE A 1 305 ? 8.470 10.761 -12.595 1.00 78.50 305 PHE A O 1
ATOM 2434 N N . LEU A 1 306 ? 8.786 8.863 -11.414 1.00 83.69 306 LEU A N 1
ATOM 2435 C CA . LEU A 1 306 ? 10.227 8.776 -11.627 1.00 83.69 306 LEU A CA 1
ATOM 2436 C C . LEU A 1 306 ? 10.471 8.056 -12.954 1.00 83.69 306 LEU A C 1
ATOM 2438 O O . LEU A 1 306 ? 10.065 6.904 -13.109 1.00 83.69 306 LEU A O 1
ATOM 2442 N N . ILE A 1 307 ? 11.108 8.730 -13.905 1.00 84.31 307 ILE A N 1
ATOM 2443 C CA . ILE A 1 307 ? 11.506 8.111 -15.168 1.00 84.31 307 ILE A CA 1
ATOM 2444 C C . ILE A 1 307 ? 12.850 7.425 -14.951 1.00 84.31 307 ILE A C 1
ATOM 2446 O O . ILE A 1 307 ? 13.822 8.071 -14.567 1.00 84.31 307 ILE A O 1
ATOM 2450 N N . LEU A 1 308 ? 12.882 6.115 -15.176 1.00 88.94 308 LEU A N 1
ATOM 2451 C CA . LEU A 1 308 ? 14.101 5.324 -15.198 1.00 88.94 308 LEU A CA 1
ATOM 2452 C C . LEU A 1 308 ? 14.260 4.689 -16.571 1.00 88.94 308 LEU A C 1
ATOM 2454 O O . LEU A 1 308 ? 13.330 4.120 -17.143 1.00 88.94 308 LEU A O 1
ATOM 2458 N N . GLU A 1 309 ? 15.473 4.766 -17.071 1.00 87.94 309 GLU A N 1
ATOM 2459 C CA . GLU A 1 309 ? 15.887 4.157 -18.318 1.00 87.94 309 GLU A CA 1
ATOM 2460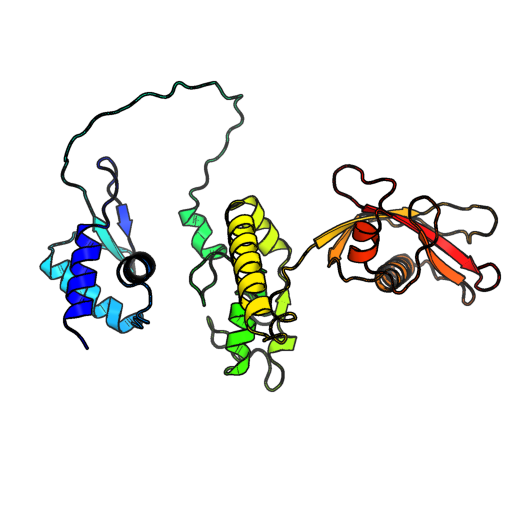 C C . GLU A 1 309 ? 16.495 2.786 -18.026 1.00 87.94 309 GLU A C 1
ATOM 2462 O O . GLU A 1 309 ? 17.065 2.562 -16.956 1.00 87.94 309 GLU A O 1
ATOM 2467 N N . TYR A 1 310 ? 16.376 1.841 -18.951 1.00 90.75 310 TYR A N 1
ATOM 2468 C CA . TYR A 1 310 ? 17.078 0.568 -18.841 1.00 90.75 310 TYR A CA 1
ATOM 2469 C C . TYR A 1 310 ? 17.765 0.190 -20.146 1.00 90.75 310 TYR A C 1
ATOM 2471 O O . TYR A 1 310 ? 17.274 0.476 -21.239 1.00 90.75 310 TYR A O 1
ATOM 2479 N N . ASP A 1 311 ? 18.912 -0.465 -20.003 1.00 89.12 311 ASP A N 1
ATOM 2480 C CA . ASP A 1 311 ? 19.780 -0.856 -21.105 1.00 89.12 311 ASP A CA 1
ATOM 2481 C C . ASP A 1 311 ? 20.458 -2.205 -20.824 1.00 89.12 311 ASP A C 1
ATOM 2483 O O . ASP A 1 311 ? 20.675 -2.586 -19.670 1.00 89.12 311 ASP A O 1
ATOM 2487 N N . PHE A 1 312 ? 20.809 -2.933 -21.880 1.00 87.69 312 PHE A N 1
ATOM 2488 C CA . PHE A 1 312 ? 21.473 -4.229 -21.803 1.00 87.69 312 PHE A CA 1
ATOM 2489 C C . PHE A 1 312 ? 22.872 -4.124 -22.389 1.00 87.69 312 PHE A C 1
ATOM 2491 O O . PHE A 1 312 ? 23.030 -3.955 -23.595 1.00 87.69 312 PHE A O 1
ATOM 2498 N N . LYS A 1 313 ? 23.898 -4.277 -21.550 1.00 84.00 313 LYS A N 1
ATOM 2499 C CA . LYS A 1 313 ? 25.304 -4.236 -21.985 1.00 84.00 313 LYS A CA 1
ATOM 2500 C C . LYS A 1 313 ? 26.034 -5.512 -21.591 1.00 84.00 313 LYS A C 1
ATOM 2502 O O . LYS A 1 313 ? 25.680 -6.158 -20.600 1.00 84.00 313 LYS A O 1
ATOM 2507 N N . SER A 1 314 ? 27.068 -5.865 -22.355 1.00 77.88 314 SER A N 1
ATOM 2508 C CA . SER A 1 314 ? 27.999 -6.930 -21.967 1.00 77.88 314 SER A CA 1
ATOM 2509 C C . SER A 1 314 ? 28.798 -6.500 -20.735 1.00 77.88 314 SER A C 1
ATOM 2511 O O . SER A 1 314 ? 29.224 -5.348 -20.631 1.00 77.88 314 SER A O 1
ATOM 2513 N N . SER A 1 315 ? 29.048 -7.429 -19.810 1.00 63.22 315 SER A N 1
ATOM 2514 C CA . SER A 1 315 ? 29.816 -7.173 -18.583 1.00 63.22 315 SER A CA 1
ATOM 2515 C C . SER A 1 315 ? 31.253 -6.675 -18.805 1.00 63.22 315 SER A C 1
ATOM 2517 O O . SER A 1 315 ? 31.904 -6.284 -17.844 1.00 63.22 315 SER A O 1
ATOM 2519 N N . LEU A 1 316 ? 31.753 -6.703 -20.045 1.00 55.34 316 LEU A N 1
ATOM 2520 C CA . LEU A 1 316 ? 33.102 -6.275 -20.428 1.00 55.34 316 LEU A CA 1
ATOM 2521 C C . LEU A 1 316 ? 33.203 -4.789 -20.832 1.00 55.34 316 LEU A C 1
ATOM 2523 O O . LEU A 1 316 ? 34.301 -4.331 -21.135 1.00 55.34 316 LEU A O 1
ATOM 2527 N N . GLN A 1 317 ? 32.091 -4.043 -20.859 1.00 48.66 317 GLN A N 1
ATOM 2528 C CA . GLN A 1 317 ? 32.040 -2.642 -21.317 1.00 48.66 317 GLN A CA 1
ATOM 2529 C C . GLN A 1 317 ? 31.587 -1.629 -20.242 1.00 48.66 317 GLN A C 1
ATOM 2531 O O . GLN A 1 317 ? 31.275 -0.489 -20.587 1.00 48.66 317 GLN A O 1
ATOM 2536 N N . SER A 1 318 ? 31.525 -2.025 -18.963 1.00 39.75 318 SER A N 1
ATOM 2537 C CA . SER A 1 318 ? 31.156 -1.140 -17.840 1.00 39.75 318 SER A CA 1
ATOM 2538 C C . SER A 1 318 ? 32.339 -0.380 -17.256 1.00 39.75 318 SER A C 1
ATOM 2540 O O . SER A 1 318 ? 33.330 -1.071 -16.923 1.00 39.75 318 SER A O 1
#

Nearest PDB structures (foldseek):
  9dgg-assembly1_K  TM=9.300E-01  e=2.337E-09  Homo sapiens
  8grm-assembly1_M  TM=9.278E-01  e=5.419E-09  Homo sapiens
  4s3o-assembly1_F  TM=9.554E-01  e=1.114E-08  Homo sapiens
  8pp7-assembly1_M  TM=9.190E-01  e=2.157E-08  Homo sapiens
  4s3o-assembly2_B  TM=7.886E-01  e=1.697E-05  Homo sapiens

Secondary structure (DSSP, 8-state):
--HHHHHHHHHHHHH----TT--EEEEHHHHHHHHHHHHHHHSTT------HHHHHHHHHHHHHHTT--EEEETTEEEEEE--------------------------HHHHHHHHB-TTTSSB-SSEEEETTT--EEEHHHHHHHTTT--B-TTT--BS-SS-GGGGEEE-HHHHHHHHHH-THHHHHHHHHHHHHHHHHHHTT-GGGTTT-----EEEEEEEE--S-TTPPP-PPPS--EEEEETT-BHHHHHHHHHHHHHTTTPPPPTTEEEEEEETTEEPPTT-BHHHHHHTT--TT-BTTBEEEEEEEEETT--

Solvent-accessible surface area (backbone atoms only — not comparable to full-atom values): 19321 Å² total; per-residue (Å²): 133,65,71,66,58,58,55,52,51,53,53,44,62,74,64,64,52,52,71,82,90,55,90,50,72,41,41,66,68,56,54,51,55,54,49,52,55,49,49,52,70,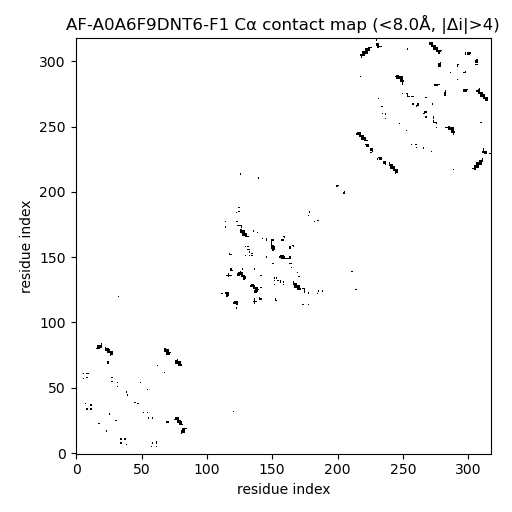77,37,71,92,58,89,82,82,77,56,73,67,65,48,52,57,48,51,55,51,52,35,61,76,68,66,51,53,72,50,75,58,89,97,46,55,24,42,47,49,76,56,84,91,79,90,82,86,90,81,89,82,86,88,84,84,85,82,92,66,92,73,79,82,74,62,64,76,81,48,42,79,81,44,38,12,83,83,79,71,41,70,47,49,60,23,25,24,33,69,91,75,68,52,59,25,22,41,63,54,50,57,57,49,54,76,82,44,43,46,41,93,87,78,60,52,69,58,30,97,87,55,34,72,76,36,52,40,79,32,66,65,62,34,49,52,42,43,71,78,40,62,64,54,63,56,51,52,53,49,54,48,52,55,47,50,57,57,33,66,76,64,74,58,79,84,61,73,80,76,69,66,75,82,49,77,38,43,35,36,56,38,67,77,62,78,50,98,73,39,53,85,75,82,72,71,91,74,38,70,50,76,44,54,31,78,45,29,45,43,58,51,32,50,49,53,54,58,54,36,45,75,70,76,44,77,81,56,95,59,50,45,64,45,41,23,33,84,87,42,76,55,60,51,82,42,26,49,47,53,36,60,77,68,67,52,54,76,58,64,55,96,82,26,44,52,34,35,38,47,35,33,49,75,89,77,120

pLDDT: mean 71.5, std 16.14, range [26.77, 93.5]

Radius of gyration: 27.18 Å; Cα contacts (8 Å, |Δi|>4): 380; chains: 1; bounding box: 70×57×69 Å

Mean predicted aligned error: 17.84 Å

Sequence (318 aa):
MSSAVLTSLEEFLKRYTIPSDEVRFFSRSHIFIAFRAYLTDVKPHEIVTMDFETFTLQLNKVAEDLQLNTKKMGKTTYFEFHMNNTTLPATEITNTTTPAGDEEKINIQDINIFLCCKLCCGYLVDATTITECLHSFCKSCILKHFQLHNSCPICGVVVHNTTPVSGLKPDIVLQDIVNKLLPGIPTGELHHFAEFEEAAALNGKHNYHSVLKPYRPCNIYLQWVGPDVGSIQAIDLIHKYIRLPDHATVAHISQFVCNKLEQMEWVLPQEAKCFIQSGGVTLPPFFTLRNIYENSLDFESKNGFLILEYDFKSSLQS